Protein AF-A0A6A4GYQ9-F1 (afdb_monomer)

InterPro domains:
  IPR001810 F-box domain [PF12937] (75-107)
  IPR001810 F-box domain [PS50181] (68-117)
  IPR001810 F-box domain [SM00256] (74-114)
  IPR036047 F-box-like domain superfamily [SSF81383] (75-129)

pLDDT: mean 71.64, std 21.37, range [24.86, 95.38]

Foldseek 3Di:
DDDDDDDDDDDDDDDDDDDDDDDDPDPDPPPDDFDADPVRHTDDDDPDDPPDDPPVCPPPPDDPCPVVVCVPPPDCVVVLVVLLLAALLVLLVQLVPDVVSVVVSVDPVSQVSLVSNPVNCDVVCDPVQDDDDPVDRSNLSSCLVPPCQAFPPPRHGPPPPFDWDHDVVVSTTHTPVVVVVVVVPPPD

Organism: NCBI:txid1447944

Radius of gyration: 30.78 Å; Cα contacts (8 Å, |Δi|>4): 125; chains: 1; bounding box: 76×72×81 Å

Structure (mmCIF, N/CA/C/O backbone):
data_AF-A0A6A4GYQ9-F1
#
_entry.id   AF-A0A6A4GYQ9-F1
#
loop_
_atom_site.group_PDB
_atom_site.id
_atom_site.type_symbol
_atom_site.label_atom_id
_atom_site.label_alt_id
_atom_site.label_comp_id
_atom_site.label_asym_id
_atom_site.label_entity_id
_atom_site.label_seq_id
_atom_site.pdbx_PDB_ins_code
_atom_site.Cartn_x
_atom_site.Cartn_y
_atom_site.Cartn_z
_atom_site.occupancy
_atom_site.B_iso_or_equiv
_atom_site.auth_seq_id
_atom_site.auth_comp_id
_atom_site.auth_asym_id
_atom_site.auth_atom_id
_atom_site.pdbx_PDB_model_num
ATOM 1 N N . MET A 1 1 ? -23.336 55.591 3.621 1.00 39.25 1 MET A N 1
ATOM 2 C CA . MET A 1 1 ? -23.835 54.504 2.746 1.00 39.25 1 MET A CA 1
ATOM 3 C C . MET A 1 1 ? -24.791 53.628 3.542 1.00 39.25 1 MET A C 1
ATOM 5 O O . MET A 1 1 ? -24.384 52.694 4.219 1.00 39.25 1 MET A O 1
ATOM 9 N N . THR A 1 2 ? -26.061 54.012 3.528 1.00 31.55 2 THR A N 1
ATOM 10 C CA . THR A 1 2 ? -27.187 53.384 4.226 1.00 31.55 2 THR A CA 1
ATOM 11 C C . THR A 1 2 ? -27.765 52.276 3.343 1.00 31.55 2 THR A C 1
ATOM 13 O O . THR A 1 2 ? -28.135 52.530 2.198 1.00 31.55 2 THR A O 1
ATOM 16 N N . ARG A 1 3 ? -27.824 51.036 3.849 1.00 32.47 3 ARG A N 1
ATOM 17 C CA . ARG A 1 3 ? -28.463 49.908 3.153 1.00 32.47 3 ARG A CA 1
ATOM 18 C C . ARG A 1 3 ? -29.981 50.103 3.150 1.00 32.47 3 ARG A C 1
ATOM 20 O O . ARG A 1 3 ? -30.622 49.971 4.187 1.00 32.47 3 ARG A O 1
ATOM 27 N N . ARG A 1 4 ? -30.537 50.398 1.972 1.00 31.91 4 ARG A N 1
ATOM 28 C CA . ARG A 1 4 ? -31.965 50.245 1.671 1.00 31.91 4 ARG A CA 1
ATOM 29 C C . ARG A 1 4 ? -32.290 48.765 1.472 1.00 31.91 4 ARG A C 1
ATOM 31 O O . ARG A 1 4 ? -31.582 48.052 0.766 1.00 31.91 4 ARG A O 1
ATOM 38 N N . SER A 1 5 ? -33.366 48.340 2.116 1.00 31.05 5 SER A N 1
ATOM 39 C CA . SER A 1 5 ? -34.103 47.108 1.869 1.00 31.05 5 SER A CA 1
ATOM 40 C C . SER A 1 5 ? -34.743 47.122 0.478 1.00 31.05 5 SER A C 1
ATOM 42 O O . SER A 1 5 ? -35.217 48.162 0.026 1.00 31.05 5 SER A O 1
ATOM 44 N N . VAL A 1 6 ? -34.823 45.954 -0.165 1.00 32.25 6 VAL A N 1
ATOM 45 C CA . VAL A 1 6 ? -35.822 45.681 -1.207 1.00 32.25 6 VAL A CA 1
ATOM 46 C C . VAL A 1 6 ? -36.402 44.295 -0.948 1.00 32.25 6 VAL A C 1
ATOM 48 O O . VAL A 1 6 ? -35.692 43.291 -0.936 1.00 32.25 6 VAL A O 1
ATOM 51 N N . ARG A 1 7 ? -37.707 44.288 -0.690 1.00 31.22 7 ARG A N 1
ATOM 52 C CA . ARG A 1 7 ? -38.605 43.137 -0.686 1.00 31.22 7 ARG A CA 1
ATOM 53 C C . ARG A 1 7 ? -39.211 43.069 -2.085 1.00 31.22 7 ARG A C 1
ATOM 55 O O . ARG A 1 7 ? -39.686 44.097 -2.552 1.00 31.22 7 ARG A O 1
ATOM 62 N N . LEU A 1 8 ? -39.212 41.902 -2.722 1.00 29.12 8 LEU A N 1
ATOM 63 C CA . LEU A 1 8 ? -40.077 41.626 -3.868 1.00 29.12 8 LEU A CA 1
ATOM 64 C C . LEU A 1 8 ? -40.685 40.233 -3.729 1.00 29.12 8 LEU A C 1
ATOM 66 O O . LEU A 1 8 ? -40.080 39.315 -3.177 1.00 29.12 8 LEU A O 1
ATOM 70 N N . GLU A 1 9 ? -41.937 40.182 -4.149 1.00 27.25 9 GLU A N 1
ATOM 71 C CA . GLU A 1 9 ? -42.980 39.251 -3.763 1.00 27.25 9 GLU A CA 1
ATOM 72 C C . GLU A 1 9 ? -42.988 37.916 -4.514 1.00 27.25 9 GLU A C 1
ATOM 74 O O . GLU A 1 9 ? -42.487 37.748 -5.623 1.00 27.25 9 GLU A O 1
ATOM 79 N N . SER A 1 10 ? -43.655 36.988 -3.839 1.00 28.50 10 SER A N 1
ATOM 80 C CA . SER A 1 10 ? -44.269 35.736 -4.262 1.00 28.50 10 SER A CA 1
ATOM 81 C C . SER A 1 10 ? -44.968 35.737 -5.629 1.00 28.50 10 SER A C 1
ATOM 83 O O . SER A 1 10 ? -45.801 36.594 -5.915 1.00 28.50 10 SER A O 1
ATOM 85 N N . LYS A 1 11 ? -44.778 34.641 -6.375 1.00 30.00 11 LYS A N 1
ATOM 86 C CA . LYS A 1 11 ? -45.791 34.065 -7.272 1.00 30.00 11 LYS A CA 1
ATOM 87 C C . LYS A 1 11 ? -46.064 32.621 -6.849 1.00 30.00 11 LYS A C 1
ATOM 89 O O . LYS A 1 11 ? -45.132 31.847 -6.654 1.00 30.00 11 LYS A O 1
ATOM 94 N N . GLN A 1 12 ? -47.344 32.313 -6.669 1.00 30.98 12 GLN A N 1
ATOM 95 C CA . GLN A 1 12 ? -47.891 31.003 -6.320 1.00 30.98 12 GLN A CA 1
ATOM 96 C C . GLN A 1 12 ? -48.376 30.278 -7.590 1.00 30.98 12 GLN A C 1
ATOM 98 O O . GLN A 1 12 ? -48.864 30.951 -8.497 1.00 30.98 12 GLN A O 1
ATOM 103 N N . ASN A 1 13 ? -48.279 28.939 -7.626 1.00 25.84 13 ASN A N 1
ATOM 104 C CA . ASN A 1 13 ? -49.406 27.975 -7.702 1.00 25.84 13 ASN A CA 1
ATOM 105 C C . ASN A 1 13 ? -49.125 26.689 -8.505 1.00 25.84 13 ASN A C 1
ATOM 107 O O . ASN A 1 13 ? -48.504 26.733 -9.563 1.00 25.84 13 ASN A O 1
ATOM 111 N N . GLY A 1 14 ? -49.705 25.587 -7.998 1.00 24.86 14 GLY A N 1
ATOM 112 C CA . GLY A 1 14 ? -49.933 24.294 -8.669 1.00 24.86 14 GLY A CA 1
ATOM 113 C C . GLY A 1 14 ? -49.131 23.144 -8.049 1.00 24.86 14 GLY A C 1
ATOM 114 O O . GLY A 1 14 ? -48.023 22.884 -8.495 1.00 24.86 14 GLY A O 1
ATOM 115 N N . THR A 1 15 ? -49.468 22.643 -6.853 1.00 30.62 15 THR A N 1
ATOM 116 C CA . THR A 1 15 ? -50.353 21.480 -6.578 1.00 30.62 15 THR A CA 1
ATOM 117 C C . THR A 1 15 ? -50.149 20.294 -7.5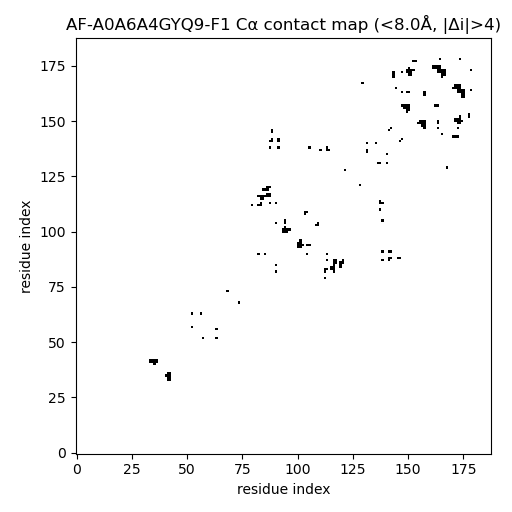17 1.00 30.62 15 THR A C 1
ATOM 119 O O . THR A 1 15 ? -50.519 20.392 -8.676 1.00 30.62 15 THR A O 1
ATOM 122 N N . ASP A 1 16 ? -49.620 19.188 -6.987 1.00 28.33 16 ASP A N 1
ATOM 123 C CA . ASP A 1 16 ? -50.223 17.855 -7.112 1.00 28.33 16 ASP A CA 1
ATOM 124 C C . ASP A 1 16 ? -49.606 16.908 -6.071 1.00 28.33 16 ASP A C 1
ATOM 126 O O . ASP A 1 16 ? -48.431 17.011 -5.715 1.00 28.33 16 ASP A O 1
ATOM 130 N N . GLY A 1 17 ? -50.476 16.098 -5.473 1.00 31.61 17 GLY A N 1
ATOM 131 C CA . GLY A 1 17 ? -50.319 15.520 -4.144 1.00 31.61 17 GLY A CA 1
ATOM 132 C C . GLY A 1 17 ? -49.355 14.347 -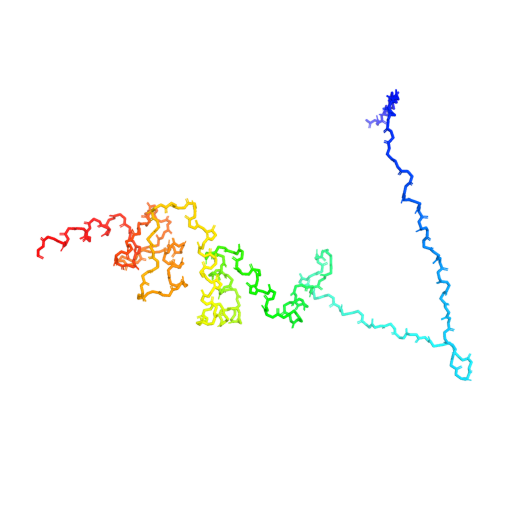4.024 1.00 31.61 17 GLY A C 1
ATOM 133 O O . GLY A 1 17 ? -49.205 13.553 -4.946 1.00 31.61 17 GLY A O 1
ATOM 134 N N . LEU A 1 18 ? -48.808 14.197 -2.815 1.00 33.69 18 LEU A N 1
ATOM 135 C CA . LEU A 1 18 ? -48.318 12.933 -2.272 1.00 33.69 18 LEU A CA 1
ATOM 136 C C . LEU A 1 18 ? -48.615 12.866 -0.764 1.00 33.69 18 LEU A C 1
ATOM 138 O O . LEU A 1 18 ? -48.093 13.640 0.031 1.00 33.69 18 LEU A O 1
ATOM 142 N N . ASP A 1 19 ? -49.554 11.972 -0.467 1.00 30.56 19 ASP A N 1
ATOM 143 C CA . ASP A 1 19 ? -49.714 11.122 0.712 1.00 30.56 19 ASP A CA 1
ATOM 144 C C . ASP A 1 19 ? -49.522 11.680 2.144 1.00 30.56 19 ASP A C 1
ATOM 146 O O . ASP A 1 19 ? -48.437 11.866 2.687 1.00 30.56 19 ASP A O 1
ATOM 150 N N . GLU A 1 20 ? -50.675 11.793 2.802 1.00 34.91 20 GLU A N 1
ATOM 151 C CA . GLU A 1 20 ? -50.909 11.714 4.243 1.00 34.91 20 GLU A CA 1
ATOM 152 C C . GLU A 1 20 ? -50.380 10.386 4.831 1.00 34.91 20 GLU A C 1
ATOM 154 O O . GLU A 1 20 ? -51.132 9.424 4.997 1.00 34.91 20 GLU A O 1
ATOM 159 N N . SER A 1 21 ? -49.086 10.290 5.153 1.00 35.34 21 SER A N 1
ATOM 160 C CA . SER A 1 21 ? -48.574 9.132 5.917 1.00 35.34 21 SER A CA 1
ATOM 161 C C . SER A 1 21 ? -47.449 9.421 6.915 1.00 35.34 21 SER A C 1
ATOM 163 O O . SER A 1 21 ? -46.875 8.504 7.502 1.00 35.34 21 SER A O 1
ATOM 165 N N . TYR A 1 22 ? -47.167 10.688 7.210 1.00 31.52 22 TYR A N 1
ATOM 166 C CA . TYR A 1 22 ? -46.139 11.070 8.186 1.00 31.52 22 TYR A CA 1
ATOM 167 C C . TYR A 1 22 ? -46.669 12.149 9.128 1.00 31.52 22 TYR A C 1
ATOM 169 O O . TYR A 1 22 ? -46.141 13.255 9.245 1.00 31.52 22 TYR A O 1
ATOM 177 N N . PHE A 1 23 ? -47.735 11.778 9.843 1.00 38.41 23 PHE A N 1
ATOM 178 C CA . PHE A 1 23 ? -48.135 12.433 11.081 1.00 38.41 23 PHE A CA 1
ATOM 179 C C . PHE A 1 23 ? -46.920 12.585 12.001 1.00 38.41 23 PHE A C 1
ATOM 181 O O . PHE A 1 23 ? -46.244 11.623 12.370 1.00 38.41 23 PHE A O 1
ATOM 188 N N . VAL A 1 24 ? -46.666 13.835 12.370 1.00 37.16 24 VAL A N 1
ATOM 189 C CA . VAL A 1 24 ? -45.650 14.266 13.322 1.00 37.16 24 VAL A CA 1
ATOM 190 C C . VAL A 1 24 ? -45.913 13.588 14.667 1.00 37.16 24 VAL A C 1
ATOM 192 O O . VAL A 1 24 ? -46.739 14.037 15.460 1.00 37.16 24 VAL A O 1
ATOM 195 N N . ALA A 1 25 ? -45.175 12.518 14.959 1.00 43.66 25 ALA A N 1
ATOM 196 C CA . ALA A 1 25 ? -45.007 12.049 16.325 1.00 43.66 25 ALA A CA 1
ATOM 197 C C . ALA A 1 25 ? -44.145 13.077 17.075 1.00 43.66 25 ALA A C 1
ATOM 199 O O . ALA A 1 25 ? -42.916 12.989 17.114 1.00 43.66 25 ALA A O 1
ATOM 200 N N . LEU A 1 26 ? -44.798 14.089 17.653 1.00 44.22 26 LEU A N 1
ATOM 201 C CA . LEU A 1 26 ? -44.210 14.915 18.704 1.00 44.22 26 LEU A CA 1
ATOM 202 C C . LEU A 1 26 ? -43.692 13.971 19.804 1.00 44.22 26 LEU A C 1
ATOM 204 O O . LEU A 1 26 ? -44.454 13.122 20.276 1.00 44.22 26 LEU A O 1
ATOM 208 N N . PRO A 1 27 ? -42.424 14.076 20.241 1.00 40.75 27 PRO A N 1
ATOM 209 C CA . PRO A 1 27 ? -41.958 13.277 21.355 1.00 40.75 27 PRO A CA 1
ATOM 210 C C . PRO A 1 27 ? -42.768 13.675 22.587 1.00 40.75 27 PRO A C 1
ATOM 212 O O . PRO A 1 27 ? -42.654 14.799 23.078 1.00 40.75 27 PRO A O 1
ATOM 215 N N . HIS A 1 28 ? -43.576 12.744 23.099 1.00 41.91 28 HIS A N 1
ATOM 216 C CA . HIS A 1 28 ? -44.100 12.817 24.455 1.00 41.91 28 HIS A CA 1
ATOM 217 C C . HIS A 1 28 ? -42.933 13.173 25.380 1.00 41.91 28 HIS A C 1
ATOM 219 O O . HIS A 1 28 ? -41.987 12.391 25.529 1.00 41.91 28 HIS A O 1
ATOM 225 N N . PHE A 1 29 ? -42.986 14.362 25.986 1.00 35.31 29 PHE A N 1
ATOM 226 C CA . PHE A 1 29 ? -42.066 14.756 27.043 1.00 35.31 29 PHE A CA 1
ATOM 227 C C . PHE A 1 29 ? -42.251 13.769 28.194 1.00 35.31 29 PHE A C 1
ATOM 229 O O . PHE A 1 29 ? -43.154 13.886 29.021 1.00 35.31 29 PHE A O 1
ATOM 236 N N . ARG A 1 30 ? -41.415 12.730 28.214 1.00 40.44 30 ARG A N 1
ATOM 237 C CA . ARG A 1 30 ? -41.391 11.748 29.289 1.00 40.44 30 ARG A CA 1
ATOM 238 C C . ARG A 1 30 ? -40.814 12.462 30.504 1.00 40.44 30 ARG A C 1
ATOM 240 O O . ARG A 1 30 ? -39.599 12.632 30.607 1.00 40.44 30 ARG A O 1
ATOM 247 N N . ALA A 1 31 ? -41.698 12.933 31.383 1.00 44.81 31 ALA A N 1
ATOM 248 C CA . ALA A 1 31 ? -41.318 13.525 32.656 1.00 44.81 31 ALA A CA 1
ATOM 249 C C . ALA A 1 31 ? -40.347 12.577 33.373 1.00 44.81 31 ALA A C 1
ATOM 251 O O . ALA A 1 31 ? -40.585 11.371 33.502 1.00 44.81 31 ALA A O 1
ATOM 252 N N . ARG A 1 32 ? -39.195 13.120 33.764 1.00 47.44 32 ARG A N 1
ATOM 253 C CA . ARG A 1 32 ? -38.124 12.373 34.413 1.00 47.44 32 ARG A CA 1
ATOM 254 C C . ARG A 1 32 ? -38.617 11.926 35.789 1.00 47.44 32 ARG A C 1
ATOM 256 O O . ARG A 1 32 ? -38.721 12.745 36.689 1.00 47.44 32 ARG A O 1
ATOM 263 N N . LYS A 1 33 ? -38.909 10.635 35.948 1.00 51.81 33 LYS A N 1
ATOM 264 C CA . LYS A 1 33 ? -39.253 10.049 37.250 1.00 51.81 33 LYS A CA 1
ATOM 265 C C . LYS A 1 33 ? -37.997 10.063 38.129 1.00 51.81 33 LYS A C 1
ATOM 267 O O . LYS A 1 33 ? -37.034 9.351 37.831 1.00 51.81 33 LYS A O 1
ATOM 272 N N . GLU A 1 34 ? -37.968 10.923 39.141 1.00 57.09 34 GLU A N 1
ATOM 273 C CA . GLU A 1 34 ? -36.905 10.946 40.148 1.00 57.09 34 GLU A CA 1
ATOM 274 C C . GLU A 1 34 ? -36.978 9.645 40.958 1.00 57.09 34 GLU A C 1
ATOM 276 O O . GLU A 1 34 ? -38.038 9.271 41.455 1.00 57.09 34 GLU A O 1
ATOM 281 N N . LYS A 1 35 ? -35.871 8.893 41.007 1.00 55.25 35 LYS A N 1
ATOM 282 C CA . LYS A 1 35 ? -35.764 7.707 41.864 1.00 55.25 35 LYS A CA 1
ATOM 283 C C . LYS A 1 35 ? -35.395 8.186 43.266 1.00 55.25 35 LYS A C 1
ATOM 285 O O . LYS A 1 35 ? -34.322 8.764 43.436 1.00 55.25 35 LYS A O 1
ATOM 290 N N . LEU A 1 36 ? -36.305 7.960 44.206 1.00 53.00 36 LEU A N 1
ATOM 291 C CA . LEU A 1 36 ? -36.087 8.144 45.635 1.00 53.00 36 LEU A CA 1
ATOM 292 C C . LEU A 1 36 ? -35.437 6.875 46.208 1.00 53.00 36 LEU A C 1
ATOM 294 O O . LEU A 1 36 ? -35.754 5.769 45.766 1.00 53.00 36 LEU A O 1
ATOM 298 N N . ASP A 1 37 ? -34.513 7.054 47.142 1.00 63.56 37 ASP A N 1
ATOM 299 C CA . ASP A 1 37 ? -33.921 6.013 47.985 1.00 63.56 37 ASP A CA 1
ATOM 300 C C . ASP A 1 37 ? -34.932 5.502 49.028 1.00 63.56 37 ASP A C 1
ATOM 302 O O . ASP A 1 37 ? -35.956 6.150 49.248 1.00 63.56 37 ASP A O 1
ATOM 306 N N . GLU A 1 38 ? -34.661 4.367 49.692 1.00 56.84 38 GLU A N 1
ATOM 307 C CA . GLU A 1 38 ? -35.551 3.824 50.745 1.00 56.84 38 GLU A CA 1
ATOM 308 C C . GLU A 1 38 ? -35.739 4.793 51.928 1.00 56.84 38 GLU A C 1
ATOM 310 O O . GLU A 1 38 ? -36.790 4.793 52.561 1.00 56.84 38 GLU A O 1
ATOM 315 N N . ASP A 1 39 ? -34.786 5.708 52.131 1.00 67.62 39 ASP A N 1
ATOM 316 C CA . ASP A 1 39 ? -34.851 6.796 53.115 1.00 67.62 39 ASP A CA 1
ATOM 317 C C . ASP A 1 39 ? -35.489 8.093 52.561 1.00 67.62 39 ASP A C 1
ATOM 319 O O . ASP A 1 39 ? -35.377 9.166 53.158 1.00 67.62 39 ASP A O 1
ATOM 323 N N . GLY A 1 40 ? -36.126 8.043 51.385 1.00 56.09 40 GLY A N 1
ATOM 324 C CA . GLY A 1 40 ? -36.842 9.176 50.786 1.00 56.09 40 GLY A CA 1
ATOM 325 C C . GLY A 1 40 ? -35.952 10.281 50.202 1.00 56.09 40 GLY A C 1
ATOM 326 O O . GLY A 1 40 ? -36.447 11.369 49.908 1.00 56.09 40 GLY A O 1
ATOM 327 N N . GLN A 1 41 ? -34.652 10.034 50.008 1.00 57.50 41 GLN A N 1
ATOM 328 C CA . GLN A 1 41 ? -33.734 11.002 49.394 1.00 57.50 41 GLN A CA 1
ATOM 329 C C . GLN A 1 41 ? -33.643 10.833 47.872 1.00 57.50 41 GLN A C 1
ATOM 331 O O . GLN A 1 41 ? -33.744 9.734 47.338 1.00 57.50 41 GLN A O 1
ATOM 336 N N . VAL A 1 42 ? -33.472 11.938 47.140 1.00 53.88 42 VAL A N 1
ATOM 337 C CA . VAL A 1 42 ? -33.349 11.921 45.673 1.00 53.88 42 VAL A CA 1
ATOM 338 C C . VAL A 1 42 ? -31.954 11.432 45.268 1.00 53.88 42 VAL A C 1
ATOM 340 O O . VAL A 1 42 ? -30.956 12.094 45.563 1.00 53.88 42 VAL A O 1
ATOM 343 N N . GLN A 1 43 ? -31.869 10.342 44.492 1.00 56.44 43 GLN A N 1
ATOM 344 C CA . GLN A 1 43 ? -30.591 9.879 43.939 1.00 56.44 43 GLN A CA 1
ATOM 345 C C . GLN A 1 43 ? -30.025 10.868 42.912 1.00 56.44 43 GLN A C 1
ATOM 347 O O . GLN A 1 43 ? -30.356 10.846 41.717 1.00 56.44 43 GLN A O 1
ATOM 352 N N . VAL A 1 44 ? -29.081 11.704 43.342 1.00 56.66 44 VAL A N 1
ATOM 353 C CA . VAL A 1 44 ? -28.301 12.559 42.442 1.00 56.66 44 VAL A CA 1
ATOM 354 C C . VAL A 1 44 ? -27.313 11.689 41.661 1.00 56.66 44 VAL A C 1
ATOM 356 O O . VAL A 1 44 ? -26.254 11.300 42.156 1.00 56.66 44 VAL A O 1
ATOM 359 N N . ARG A 1 45 ? -27.623 11.392 40.391 1.00 56.16 45 ARG A N 1
ATOM 360 C CA . ARG A 1 45 ? -26.666 10.740 39.479 1.00 56.16 45 ARG A CA 1
ATOM 361 C C . ARG A 1 45 ? -25.409 11.610 39.351 1.00 56.16 45 ARG A C 1
ATOM 363 O O . ARG A 1 45 ? -25.441 12.648 38.687 1.00 56.16 45 ARG A O 1
ATOM 370 N N . LYS A 1 46 ? -24.294 11.178 39.953 1.00 52.16 46 LYS A N 1
ATOM 371 C CA . LYS A 1 46 ? -22.988 11.847 39.836 1.00 52.16 46 LYS A CA 1
ATOM 372 C C . LYS A 1 46 ? -22.611 11.963 38.355 1.00 52.16 46 LYS A C 1
ATOM 374 O O . LYS A 1 46 ? -22.522 10.969 37.635 1.00 52.16 46 LYS A O 1
ATOM 379 N N . ARG A 1 47 ? -22.425 13.196 37.882 1.00 55.88 47 ARG A N 1
ATOM 380 C CA . ARG A 1 47 ? -22.087 13.496 36.486 1.00 55.88 47 ARG A CA 1
ATOM 381 C C . ARG A 1 47 ? -20.692 12.940 36.190 1.00 55.88 47 ARG A C 1
ATOM 383 O O . ARG A 1 47 ? -19.719 13.388 36.793 1.00 55.88 47 ARG A O 1
ATOM 390 N N . ALA A 1 48 ? -20.591 11.977 35.273 1.00 64.38 48 ALA A N 1
ATOM 391 C CA . ALA A 1 48 ? -19.302 11.449 34.833 1.00 64.38 48 ALA A CA 1
ATOM 392 C C . ALA A 1 48 ? -18.400 12.607 34.369 1.00 64.38 48 ALA A C 1
ATOM 394 O O . ALA A 1 48 ? -18.808 13.439 33.551 1.00 64.38 48 ALA A O 1
ATOM 395 N N . LYS A 1 49 ? -17.188 12.688 34.931 1.00 60.69 49 LYS A N 1
ATOM 396 C CA . LYS A 1 49 ? -16.205 13.735 34.630 1.00 60.69 49 LYS A CA 1
ATOM 397 C C . LYS A 1 49 ? -15.871 13.642 33.136 1.00 60.69 49 LYS A C 1
ATOM 399 O O . LYS A 1 49 ? -15.280 12.655 32.698 1.00 60.69 49 LYS A O 1
ATOM 404 N N . LYS A 1 50 ? -16.288 14.630 32.333 1.00 60.84 50 LYS A N 1
ATOM 405 C CA . LYS A 1 50 ? -15.933 14.679 30.906 1.00 60.84 50 LYS A CA 1
ATOM 406 C C . LYS A 1 50 ? -14.408 14.721 30.811 1.00 60.84 50 LYS A C 1
ATOM 408 O O . LYS A 1 50 ? -13.788 15.600 31.407 1.00 60.84 50 LYS A O 1
ATOM 413 N N . ARG A 1 51 ? -13.809 13.757 30.104 1.00 68.06 51 ARG A N 1
ATOM 414 C CA . ARG A 1 51 ? -12.365 13.751 29.832 1.00 68.06 51 ARG A CA 1
ATOM 415 C C . ARG A 1 51 ? -12.004 15.071 29.149 1.00 68.06 51 ARG A C 1
ATOM 417 O O . ARG A 1 51 ? -12.645 15.440 28.167 1.00 68.06 51 ARG A O 1
ATOM 424 N N . ALA A 1 52 ? -11.032 15.791 29.704 1.00 70.75 52 ALA A N 1
ATOM 425 C CA . ALA A 1 52 ? -10.546 17.029 29.111 1.00 70.75 52 ALA A CA 1
ATOM 426 C C . ALA A 1 52 ? -9.977 16.730 27.718 1.00 70.75 52 ALA A C 1
ATOM 428 O O . ALA A 1 52 ? -9.247 15.754 27.542 1.00 70.75 52 ALA A O 1
ATOM 429 N N . ILE A 1 53 ? -10.342 17.548 26.732 1.00 64.62 53 ILE A N 1
ATOM 430 C CA . ILE A 1 53 ? -9.836 17.414 25.365 1.00 64.62 53 ILE A CA 1
ATOM 431 C C . ILE A 1 53 ? -8.340 17.771 25.397 1.00 64.62 53 ILE A C 1
ATOM 433 O O . ILE A 1 53 ? -8.009 18.852 25.900 1.00 64.62 53 ILE A O 1
ATOM 437 N N . PRO A 1 54 ? -7.432 16.904 24.904 1.00 71.56 54 PRO A N 1
ATOM 438 C CA . PRO A 1 54 ? -6.013 17.236 24.819 1.00 71.56 54 PRO A CA 1
ATOM 439 C C . PRO A 1 54 ? -5.805 18.537 24.029 1.00 71.56 54 PRO A C 1
ATOM 441 O O . PRO A 1 54 ? -6.582 18.820 23.112 1.00 71.56 54 PRO A O 1
ATOM 444 N N . PRO A 1 55 ? -4.776 19.341 24.351 1.00 71.44 55 PRO A N 1
ATOM 445 C CA . PRO A 1 55 ? -4.553 20.639 23.714 1.00 71.44 55 PRO A CA 1
ATOM 446 C C . PRO A 1 55 ? -4.481 20.555 22.181 1.00 71.44 55 PRO A C 1
ATOM 448 O O . PRO A 1 55 ? -4.978 21.460 21.517 1.00 71.44 55 PRO A O 1
ATOM 451 N N . GLU A 1 56 ? -3.975 19.443 21.637 1.00 68.94 56 GLU A N 1
ATOM 452 C CA . GLU A 1 56 ? -3.908 19.156 20.194 1.00 68.94 56 GLU A CA 1
ATOM 453 C C . GLU A 1 56 ? -5.271 19.135 19.487 1.00 68.94 56 GLU A C 1
ATOM 455 O O . GLU A 1 56 ? -5.353 19.411 18.293 1.00 68.94 56 GLU A O 1
ATOM 460 N N . PHE A 1 57 ? -6.360 18.858 20.210 1.00 67.19 57 PHE A N 1
ATOM 461 C CA . PHE A 1 57 ? -7.689 18.668 19.625 1.00 67.19 57 PHE A CA 1
ATOM 462 C C . PHE A 1 57 ? -8.698 19.747 20.024 1.00 67.19 57 PHE A C 1
ATOM 464 O O . PHE A 1 57 ? -9.880 19.626 19.708 1.00 67.19 57 PHE A O 1
ATOM 471 N N . LYS A 1 58 ? -8.252 20.836 20.669 1.00 69.88 58 LYS A N 1
ATOM 472 C CA . LYS A 1 58 ? -9.121 21.956 21.088 1.00 69.88 58 LYS A CA 1
ATOM 473 C C . LYS A 1 58 ? -9.891 22.605 19.931 1.00 69.88 58 LYS A C 1
ATOM 475 O O . LYS A 1 58 ? -10.980 23.122 20.153 1.00 69.88 58 LYS A O 1
ATOM 480 N N . ASN A 1 59 ? -9.348 22.541 18.714 1.00 74.94 59 ASN A N 1
ATOM 481 C CA . ASN A 1 59 ? -9.949 23.132 17.514 1.00 74.94 59 ASN A CA 1
ATOM 482 C C . ASN A 1 59 ? -10.757 22.128 16.671 1.00 74.94 59 ASN A C 1
ATOM 484 O O . ASN A 1 59 ? -11.334 22.512 15.652 1.00 74.94 59 ASN A O 1
ATOM 488 N N . VAL A 1 60 ? -10.812 20.849 17.063 1.00 72.00 60 VAL A N 1
ATOM 489 C CA . VAL A 1 60 ? -11.575 19.837 16.326 1.00 72.00 60 VAL A CA 1
ATOM 490 C C . VAL A 1 60 ? -13.049 19.951 16.703 1.00 72.00 60 VAL A C 1
ATOM 492 O O . VAL A 1 60 ?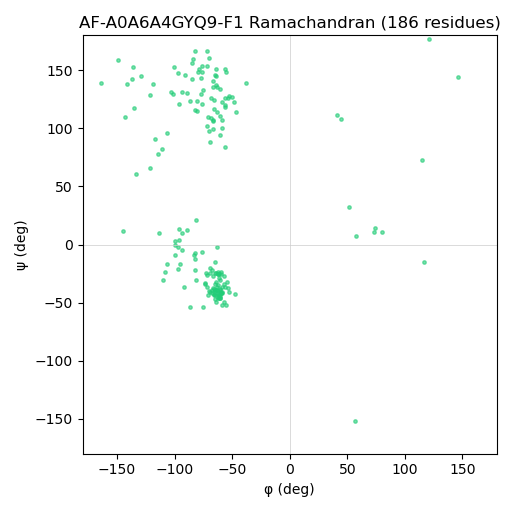 -13.441 19.707 17.843 1.00 72.00 60 VAL A O 1
ATOM 495 N N . LYS A 1 61 ? -13.883 20.322 15.730 1.00 64.38 61 LYS A N 1
ATOM 496 C CA . LYS A 1 61 ? -15.342 20.312 15.876 1.00 64.38 61 LYS A CA 1
ATOM 497 C C . LYS A 1 61 ? -15.851 18.880 15.678 1.00 64.38 61 LYS A C 1
ATOM 499 O O . LYS A 1 61 ? -15.600 18.286 14.636 1.00 64.38 61 LYS A O 1
ATOM 504 N N . GLY A 1 62 ? -16.576 18.343 16.659 1.00 69.50 62 GLY A N 1
ATOM 505 C CA . GLY A 1 62 ? -17.180 17.006 16.600 1.00 69.50 62 GLY A CA 1
ATOM 506 C C . GLY A 1 62 ? -16.706 16.065 17.714 1.00 69.50 62 GLY A C 1
ATOM 507 O O . GLY A 1 62 ? -15.885 16.450 18.549 1.00 69.50 62 GLY A O 1
ATOM 508 N N . PRO A 1 63 ? -17.246 14.836 17.776 1.00 69.50 63 PRO A N 1
ATOM 509 C CA . PRO A 1 63 ? -16.845 13.858 18.777 1.00 69.50 63 PRO A CA 1
ATOM 510 C C . PRO A 1 63 ? -15.393 13.422 18.531 1.00 69.50 63 PRO A C 1
ATOM 512 O O . PRO A 1 63 ? -15.076 12.689 17.595 1.00 69.50 63 PRO A O 1
ATOM 515 N N . PHE A 1 64 ? -14.490 13.904 19.382 1.00 67.12 64 PHE A N 1
ATOM 516 C CA . PHE A 1 64 ? -13.087 13.510 19.371 1.00 67.12 64 PHE A CA 1
ATOM 517 C C . PHE A 1 64 ? -12.930 12.031 19.775 1.00 67.12 64 PHE A C 1
ATOM 519 O O . PHE A 1 64 ? -13.620 11.551 20.674 1.00 67.12 64 PHE A O 1
ATOM 526 N N . GLY A 1 65 ? -12.020 11.302 19.118 1.00 74.88 65 GLY A N 1
ATOM 527 C CA . GLY A 1 65 ? -11.686 9.917 19.477 1.00 74.88 65 GLY A CA 1
ATOM 528 C C . GLY A 1 65 ? -12.663 8.844 18.979 1.00 74.88 65 GLY A C 1
ATOM 529 O O . GLY A 1 65 ? -12.532 7.685 19.367 1.00 74.88 65 GLY A O 1
ATOM 530 N N . VAL A 1 66 ? -1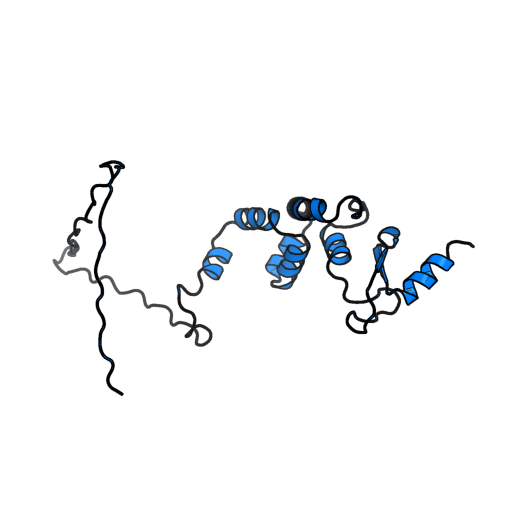3.616 9.173 18.097 1.00 83.75 66 VAL A N 1
ATOM 531 C CA . VAL A 1 66 ? -14.519 8.165 17.499 1.00 83.75 66 VAL A CA 1
ATOM 532 C C . VAL A 1 66 ? -13.738 7.123 16.704 1.00 83.75 66 VAL A C 1
ATOM 534 O O . VAL A 1 66 ? -13.961 5.934 16.888 1.00 83.75 66 VAL A O 1
ATOM 537 N N . LEU A 1 67 ? -12.771 7.548 15.889 1.00 79.69 67 LEU A N 1
ATOM 538 C CA . LEU A 1 67 ? -11.896 6.641 15.135 1.00 79.69 67 LEU A CA 1
ATOM 539 C C . LEU A 1 67 ? -11.025 5.771 16.046 1.00 79.69 67 LEU A C 1
ATOM 541 O O . LEU A 1 67 ? -10.807 4.602 15.751 1.00 79.69 67 LEU A O 1
ATOM 545 N N . GLU A 1 68 ? -10.562 6.315 17.172 1.00 83.62 68 GLU A N 1
ATOM 546 C CA . GLU A 1 68 ? -9.825 5.540 18.173 1.00 83.62 68 GLU A CA 1
ATOM 547 C C . GLU A 1 68 ? -10.735 4.502 18.840 1.00 83.62 68 GLU A C 1
ATOM 549 O O . GLU A 1 68 ? -10.348 3.350 19.025 1.00 83.62 68 GLU A O 1
ATOM 554 N N . THR A 1 69 ? -11.967 4.899 19.158 1.00 85.44 69 THR A N 1
ATOM 555 C CA . THR A 1 69 ? -12.989 4.028 19.744 1.00 85.44 69 THR A CA 1
ATOM 556 C C . THR A 1 69 ? -13.376 2.921 18.767 1.00 85.44 69 THR A C 1
ATOM 558 O O . THR A 1 69 ? -13.444 1.762 19.165 1.00 85.44 69 THR A O 1
ATOM 561 N N . LEU A 1 70 ? -13.555 3.244 17.486 1.00 85.69 70 LEU A N 1
ATOM 562 C CA . LEU A 1 70 ? -13.819 2.275 16.428 1.00 85.69 70 LEU A CA 1
ATOM 563 C C . LEU A 1 70 ? -12.624 1.332 16.245 1.00 85.69 70 LEU A C 1
ATOM 565 O O . LEU A 1 70 ? -12.787 0.123 16.296 1.00 85.69 70 LEU A O 1
ATOM 569 N N . GLY A 1 71 ? -11.407 1.866 16.123 1.00 84.31 71 GLY A N 1
ATOM 570 C CA . GLY A 1 71 ? -10.183 1.078 15.949 1.00 84.31 71 GLY A CA 1
ATOM 571 C C . GLY A 1 71 ? -9.866 0.124 17.106 1.00 84.31 71 GLY A C 1
ATOM 572 O O . GLY A 1 71 ? -9.171 -0.872 16.901 1.00 84.31 71 GLY A O 1
ATOM 573 N N . LYS A 1 72 ? -10.347 0.422 18.320 1.00 84.00 72 LYS A N 1
ATOM 574 C CA . LYS A 1 72 ? -10.158 -0.428 19.506 1.00 84.00 72 LYS A CA 1
ATOM 575 C C . LYS A 1 72 ? -11.288 -1.427 19.731 1.00 84.00 72 LYS A C 1
ATOM 577 O O . LYS A 1 72 ? -10.999 -2.525 20.191 1.00 84.00 72 LYS A O 1
ATOM 582 N N . ASN A 1 73 ? -12.535 -1.047 19.449 1.00 87.06 73 ASN A N 1
ATOM 583 C CA . ASN A 1 73 ? -13.708 -1.842 19.823 1.00 87.06 73 ASN A CA 1
ATOM 584 C C . ASN A 1 73 ? -14.377 -2.561 18.642 1.00 87.06 73 ASN A C 1
ATOM 586 O O . ASN A 1 73 ? -15.168 -3.469 18.876 1.00 87.06 73 ASN A O 1
ATOM 590 N N . ALA A 1 74 ? -14.100 -2.174 17.393 1.00 88.12 74 ALA A N 1
ATOM 591 C CA . ALA A 1 74 ? -14.654 -2.867 16.234 1.00 88.12 74 ALA A CA 1
ATOM 592 C C . ALA A 1 74 ? -13.910 -4.188 15.965 1.00 88.12 74 ALA A C 1
ATOM 594 O O . ALA A 1 74 ? -12.683 -4.243 16.115 1.00 88.12 74 ALA A O 1
ATOM 595 N N . PRO A 1 75 ? -14.625 -5.244 15.535 1.00 91.19 75 PRO A N 1
ATOM 596 C CA . PRO A 1 75 ? -14.002 -6.492 15.112 1.00 91.19 75 PRO A CA 1
ATOM 597 C C . PRO A 1 75 ? -13.124 -6.282 13.872 1.00 91.19 75 PRO A C 1
ATOM 599 O O . PRO A 1 75 ? -13.389 -5.419 13.032 1.00 91.19 75 PRO A O 1
ATOM 602 N N . LEU A 1 76 ? -12.079 -7.105 13.746 1.00 89.75 76 LEU A N 1
ATOM 603 C CA . LEU A 1 76 ? -11.137 -7.041 12.624 1.00 89.75 76 LEU A CA 1
ATOM 604 C C . LEU A 1 76 ? -11.803 -7.287 11.265 1.00 89.75 76 LEU A C 1
ATOM 606 O O . LEU A 1 76 ? -11.366 -6.709 10.273 1.00 89.75 76 LEU A O 1
ATOM 610 N N . ASP A 1 77 ? -12.880 -8.068 11.231 1.00 91.50 77 ASP A N 1
ATOM 611 C CA . ASP A 1 77 ? -13.573 -8.444 9.996 1.00 91.50 77 ASP A CA 1
ATOM 612 C C . ASP A 1 77 ? -14.160 -7.240 9.254 1.00 91.50 77 ASP A C 1
ATOM 614 O O . ASP A 1 77 ? -14.086 -7.178 8.031 1.00 91.50 77 ASP A O 1
ATOM 618 N N . ILE A 1 78 ? -14.643 -6.222 9.977 1.00 93.06 78 ILE A N 1
ATOM 619 C CA . ILE A 1 78 ? -15.136 -4.984 9.353 1.00 93.06 78 ILE A CA 1
ATOM 620 C C . ILE A 1 78 ? -13.984 -4.243 8.666 1.00 93.06 78 ILE A C 1
ATOM 622 O O . ILE A 1 78 ? -14.153 -3.699 7.579 1.00 93.06 78 ILE A O 1
ATOM 626 N N . PHE A 1 79 ? -12.790 -4.235 9.267 1.00 92.44 79 PHE A N 1
ATOM 627 C CA . PHE A 1 79 ? -11.621 -3.637 8.624 1.00 92.44 79 PHE A CA 1
ATOM 628 C C . PHE A 1 79 ? -11.186 -4.438 7.402 1.00 92.44 79 PHE A C 1
ATOM 630 O O . PHE A 1 79 ? -10.829 -3.835 6.396 1.00 92.44 79 PHE A O 1
ATOM 637 N N . PHE A 1 80 ? -11.243 -5.770 7.459 1.00 94.62 80 PHE A N 1
ATOM 638 C CA . PHE A 1 80 ? -10.953 -6.615 6.303 1.00 94.62 80 PHE A CA 1
ATOM 639 C C . PHE A 1 80 ? -11.914 -6.361 5.153 1.00 94.62 80 PHE A C 1
ATOM 641 O O . PH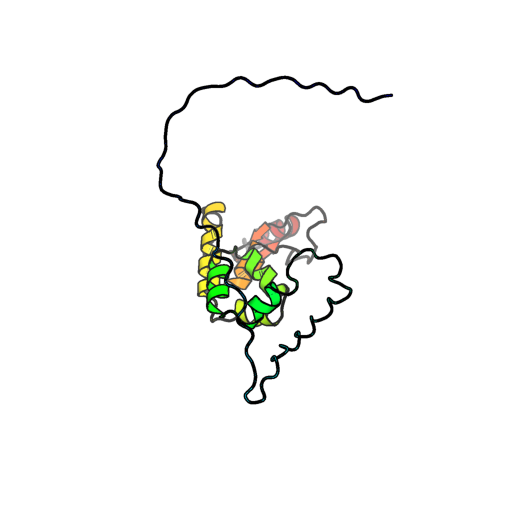E A 1 80 ? -11.448 -6.190 4.031 1.00 94.62 80 PHE A O 1
ATOM 648 N N . GLU A 1 81 ? -13.205 -6.232 5.443 1.00 95.12 81 GLU A N 1
ATOM 649 C CA . GLU A 1 81 ? -14.213 -5.852 4.460 1.00 95.12 81 GLU A CA 1
ATOM 650 C C . GLU A 1 81 ? -13.915 -4.468 3.871 1.00 95.12 81 GLU A C 1
ATOM 652 O O . GLU A 1 81 ? -13.859 -4.313 2.664 1.00 95.12 81 GLU A O 1
ATOM 657 N N . ILE A 1 82 ? -13.585 -3.462 4.685 1.00 94.62 82 ILE A N 1
ATOM 658 C CA . ILE A 1 82 ? -13.179 -2.144 4.161 1.00 94.62 82 ILE A CA 1
ATOM 659 C C . ILE A 1 82 ? -11.945 -2.264 3.253 1.00 94.62 82 ILE A C 1
ATOM 661 O O . ILE A 1 82 ? -11.873 -1.619 2.206 1.00 94.62 82 ILE A O 1
ATOM 665 N N . PHE A 1 83 ? -10.964 -3.079 3.640 1.00 94.94 83 PHE A N 1
ATOM 666 C CA . PHE A 1 83 ? -9.719 -3.242 2.897 1.00 94.94 83 PHE A CA 1
ATOM 667 C C . PHE A 1 83 ? -9.911 -3.908 1.529 1.00 94.94 83 PHE A C 1
ATOM 669 O O . PHE A 1 83 ? -9.117 -3.628 0.630 1.00 94.94 83 PHE A O 1
ATOM 676 N N . THR A 1 84 ? -10.943 -4.737 1.333 1.00 95.38 84 THR A N 1
ATOM 677 C CA . THR A 1 84 ? -11.216 -5.364 0.026 1.00 95.38 84 THR A CA 1
ATOM 678 C C . THR A 1 84 ? -11.685 -4.348 -1.015 1.00 95.38 84 THR A C 1
ATOM 680 O O . THR A 1 84 ? -11.444 -4.571 -2.198 1.00 95.38 84 THR A O 1
ATOM 683 N N . TYR A 1 85 ? -12.261 -3.211 -0.607 1.00 94.69 85 TYR A N 1
ATOM 684 C CA . TYR A 1 85 ? -12.665 -2.116 -1.506 1.00 94.69 85 TYR A CA 1
ATOM 685 C C . TYR A 1 85 ? -11.522 -1.158 -1.873 1.00 94.69 85 TYR A C 1
ATOM 687 O O . TYR A 1 85 ? -11.684 -0.284 -2.728 1.00 94.69 85 TYR A O 1
ATOM 695 N N . LEU A 1 86 ? -10.357 -1.281 -1.232 1.00 94.12 86 LEU A N 1
ATOM 696 C CA . LEU A 1 86 ? -9.226 -0.384 -1.465 1.00 94.12 86 LEU A CA 1
ATOM 697 C C . LEU A 1 86 ? -8.413 -0.781 -2.701 1.00 94.12 86 LEU A C 1
ATOM 699 O O . LEU A 1 86 ? -8.534 -1.881 -3.241 1.00 94.12 86 LEU A O 1
ATOM 703 N N . LYS A 1 87 ? -7.545 0.130 -3.154 1.00 92.44 87 LYS A N 1
ATOM 704 C CA . LYS A 1 87 ? -6.526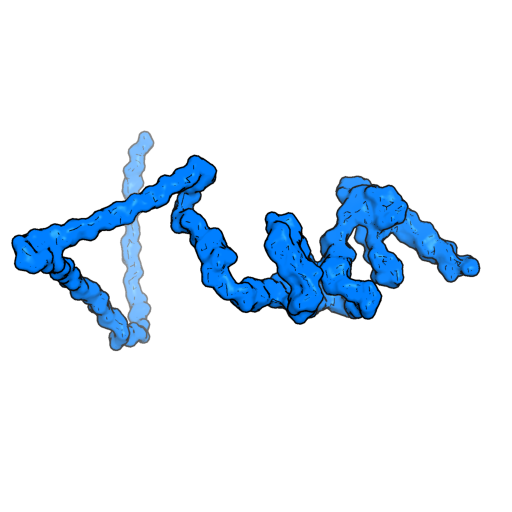 -0.181 -4.164 1.00 92.44 87 LYS A CA 1
ATOM 705 C C . LYS A 1 87 ? -5.286 -0.768 -3.485 1.00 92.44 87 LYS A C 1
ATOM 707 O O . LYS A 1 87 ? -4.997 -0.424 -2.336 1.00 92.44 87 LYS A O 1
ATOM 712 N N . PRO A 1 88 ? -4.454 -1.550 -4.198 1.00 91.94 88 PRO A N 1
ATOM 713 C CA . PRO A 1 88 ? -3.224 -2.092 -3.621 1.00 91.94 88 PRO A CA 1
ATOM 714 C C . PRO A 1 88 ? -2.256 -0.992 -3.162 1.00 91.94 88 PRO A C 1
ATOM 716 O O . PRO A 1 88 ? -1.526 -1.165 -2.186 1.00 91.94 88 PRO A O 1
ATOM 719 N N . ALA A 1 89 ? -2.276 0.165 -3.835 1.00 91.12 89 ALA A N 1
ATOM 720 C CA . ALA A 1 89 ? -1.500 1.331 -3.432 1.00 91.12 89 ALA A CA 1
ATOM 721 C C . ALA A 1 89 ? -1.915 1.862 -2.046 1.00 91.12 89 ALA A C 1
ATOM 723 O O . ALA A 1 89 ? -1.059 2.160 -1.212 1.00 91.12 89 ALA A O 1
ATOM 724 N N . ASP A 1 90 ? -3.222 1.925 -1.789 1.00 93.69 90 ASP A N 1
ATOM 725 C CA . ASP A 1 90 ? -3.786 2.433 -0.538 1.00 93.69 90 ASP A CA 1
ATOM 726 C C . ASP A 1 90 ? -3.508 1.464 0.618 1.00 93.69 90 ASP A C 1
ATOM 728 O O . ASP A 1 90 ? -3.102 1.891 1.699 1.00 93.69 90 ASP A O 1
ATOM 732 N N . LEU A 1 91 ? -3.614 0.151 0.375 1.00 94.75 91 LEU A N 1
ATOM 733 C CA . LEU A 1 91 ? -3.242 -0.876 1.357 1.00 94.75 91 LEU A CA 1
ATOM 734 C C . LEU A 1 91 ? -1.773 -0.776 1.772 1.00 94.75 91 LEU A C 1
ATOM 736 O O . LEU A 1 91 ? -1.451 -0.874 2.957 1.00 94.75 91 LEU A O 1
ATOM 740 N N . LEU A 1 92 ? -0.872 -0.539 0.816 1.00 93.69 92 LEU A N 1
ATOM 741 C CA . LEU A 1 92 ? 0.540 -0.327 1.126 1.00 93.69 92 LEU A CA 1
ATOM 742 C C . LEU A 1 92 ? 0.765 0.933 1.959 1.00 93.69 92 LEU A C 1
ATOM 744 O O . LEU A 1 92 ? 1.588 0.904 2.873 1.00 93.69 92 LEU A O 1
ATOM 748 N N . GLN A 1 93 ? 0.047 2.022 1.681 1.00 94.12 93 GLN A N 1
ATOM 749 C CA . GLN A 1 93 ? 0.140 3.228 2.504 1.00 94.12 93 GLN A CA 1
ATOM 750 C C . GLN A 1 93 ? -0.388 2.983 3.916 1.00 94.12 93 GLN A C 1
ATOM 752 O O . GLN A 1 93 ? 0.288 3.332 4.881 1.00 94.12 93 GLN A O 1
ATOM 757 N N . LEU A 1 94 ? -1.524 2.298 4.063 1.00 93.88 94 LEU A N 1
ATOM 758 C CA . LEU A 1 94 ? -2.061 1.905 5.369 1.00 93.88 94 LEU A CA 1
ATOM 759 C C . LEU A 1 94 ? -1.081 1.029 6.158 1.00 93.88 94 LEU A C 1
ATOM 761 O O . LEU A 1 94 ? -0.861 1.249 7.347 1.00 93.88 94 LEU A O 1
ATOM 765 N N . ALA A 1 95 ? -0.410 0.088 5.496 1.00 93.94 95 ALA A N 1
ATOM 766 C CA . ALA A 1 95 ? 0.631 -0.723 6.122 1.00 93.94 95 ALA A CA 1
ATOM 767 C C . ALA A 1 95 ? 1.863 0.096 6.563 1.00 93.94 95 ALA A C 1
ATOM 769 O O . ALA A 1 95 ? 2.691 -0.403 7.325 1.00 93.94 95 ALA A O 1
ATOM 770 N N . ARG A 1 96 ? 2.024 1.340 6.096 1.00 91.69 96 ARG A N 1
ATOM 771 C CA . ARG A 1 96 ? 3.116 2.243 6.493 1.00 91.69 96 ARG A CA 1
ATOM 772 C C . ARG A 1 96 ? 2.728 3.198 7.621 1.00 91.69 96 ARG A C 1
ATOM 774 O O . ARG A 1 96 ? 3.630 3.741 8.249 1.00 91.69 96 ARG A O 1
ATOM 781 N N . THR A 1 97 ? 1.439 3.388 7.910 1.00 92.44 97 THR A N 1
ATOM 782 C CA . THR A 1 97 ? 0.993 4.335 8.949 1.00 92.44 97 THR A CA 1
ATOM 783 C C . THR A 1 97 ? 1.066 3.767 10.366 1.00 92.44 97 THR A C 1
ATOM 785 O O . THR A 1 97 ? 1.300 4.514 11.311 1.00 92.44 97 THR A O 1
ATOM 788 N N . SER A 1 98 ? 0.886 2.453 10.546 1.00 90.31 98 SER A N 1
ATOM 789 C CA . SER A 1 98 ? 0.859 1.814 11.868 1.00 90.31 98 SER A CA 1
ATOM 790 C C . SER A 1 98 ? 1.556 0.461 11.870 1.00 90.31 98 SER A C 1
ATOM 792 O O . SER A 1 98 ? 1.332 -0.367 10.989 1.00 90.31 98 SER A O 1
ATOM 794 N N . LYS A 1 99 ? 2.339 0.184 12.922 1.00 92.00 99 LYS A N 1
ATOM 795 C CA . LYS A 1 99 ? 2.994 -1.122 13.126 1.00 92.00 99 LYS A CA 1
ATOM 796 C C . LYS A 1 99 ? 1.982 -2.273 13.209 1.00 92.00 99 LYS A C 1
ATOM 798 O O . LYS A 1 99 ? 2.255 -3.350 12.691 1.00 92.00 99 LYS A O 1
ATOM 803 N N . LYS A 1 100 ? 0.810 -2.033 13.813 1.00 91.25 100 LYS A N 1
ATOM 804 C CA . LYS A 1 100 ? -0.266 -3.032 13.934 1.00 91.25 100 LYS A CA 1
ATOM 805 C C . LYS A 1 100 ? -0.927 -3.309 12.584 1.00 91.25 100 LYS A C 1
ATOM 807 O O . LYS A 1 100 ? -1.147 -4.459 12.231 1.00 91.25 100 LYS A O 1
ATOM 812 N N . LEU A 1 101 ? -1.200 -2.264 11.800 1.00 92.56 101 LEU A N 1
ATOM 813 C CA . LEU A 1 101 ? -1.726 -2.441 10.442 1.00 92.56 101 LEU A CA 1
ATOM 814 C C . LEU A 1 101 ? -0.704 -3.139 9.549 1.00 92.56 101 LEU A C 1
ATOM 816 O O . LEU A 1 101 ? -1.070 -4.025 8.788 1.00 92.56 101 LEU A O 1
ATOM 820 N N . ARG A 1 102 ? 0.583 -2.805 9.691 1.00 94.62 102 ARG A N 1
ATOM 821 C CA . ARG A 1 102 ? 1.671 -3.467 8.972 1.00 94.62 102 ARG A CA 1
ATOM 822 C C . ARG A 1 102 ? 1.707 -4.970 9.228 1.00 94.62 102 ARG A C 1
ATOM 824 O O . ARG A 1 102 ? 1.798 -5.727 8.267 1.00 94.62 102 ARG A O 1
ATOM 831 N N . SER A 1 103 ? 1.656 -5.400 10.491 1.00 94.44 103 SER A N 1
ATOM 832 C CA . SER A 1 103 ? 1.723 -6.829 10.829 1.00 94.44 103 SER A CA 1
ATOM 833 C C . SER A 1 103 ? 0.521 -7.606 10.293 1.00 94.44 103 SER A C 1
ATOM 835 O O . SER A 1 103 ? 0.675 -8.748 9.875 1.00 94.44 103 SER A O 1
ATOM 837 N N . ILE A 1 104 ? -0.654 -6.976 10.248 1.00 93.81 104 ILE A N 1
ATOM 838 C CA . ILE A 1 104 ? -1.885 -7.571 9.720 1.00 93.81 104 ILE A CA 1
ATOM 839 C C . ILE A 1 104 ? -1.867 -7.615 8.183 1.00 93.81 104 ILE A C 1
ATOM 841 O O . ILE A 1 104 ? -2.043 -8.673 7.580 1.00 93.81 104 ILE A O 1
ATOM 845 N N . LEU A 1 105 ? -1.630 -6.474 7.532 1.00 94.81 105 LEU A N 1
ATOM 846 C CA . LEU A 1 105 ? -1.718 -6.333 6.077 1.00 94.81 105 LEU A CA 1
ATOM 847 C C . LEU A 1 105 ? -0.570 -7.023 5.338 1.00 94.81 105 LEU A C 1
ATOM 849 O O . LEU A 1 105 ? -0.750 -7.399 4.192 1.00 94.81 105 LEU A O 1
ATOM 853 N N . LEU A 1 106 ? 0.602 -7.206 5.948 1.00 93.31 106 LEU A N 1
ATOM 854 C CA . LEU A 1 106 ? 1.714 -7.928 5.311 1.00 93.31 106 LEU A CA 1
ATOM 855 C C . LEU A 1 106 ? 1.791 -9.408 5.719 1.00 93.31 106 LEU A C 1
ATOM 857 O O . LEU A 1 106 ? 2.714 -10.109 5.307 1.00 93.31 106 LEU A O 1
ATOM 861 N N . SER A 1 107 ? 0.835 -9.891 6.515 1.00 93.00 107 SER A N 1
ATOM 862 C CA . SER A 1 107 ? 0.703 -11.311 6.847 1.00 93.00 107 SER A CA 1
ATOM 863 C C . SER A 1 107 ? 0.203 -12.123 5.648 1.00 93.00 107 SER A C 1
ATOM 865 O O . SER A 1 107 ? -0.554 -11.640 4.808 1.00 93.00 107 SER A O 1
ATOM 867 N N . LYS A 1 108 ? 0.545 -13.416 5.608 1.00 89.12 108 LYS A N 1
ATOM 868 C CA . LYS A 1 108 ? -0.003 -14.362 4.620 1.00 89.12 108 LYS A CA 1
ATOM 869 C C . LYS A 1 108 ? -1.526 -14.524 4.741 1.00 89.12 108 LYS A C 1
ATOM 871 O O . LYS A 1 108 ? -2.175 -14.843 3.748 1.00 89.12 108 LYS A O 1
ATOM 876 N N . SER A 1 109 ? -2.095 -14.281 5.927 1.00 89.56 109 SER A N 1
ATOM 877 C CA . SER A 1 109 ? -3.534 -14.423 6.195 1.00 89.56 109 SER A CA 1
ATOM 878 C C . SER A 1 109 ? -4.403 -13.434 5.415 1.00 89.56 109 SER A C 1
ATOM 880 O O . SER A 1 109 ? -5.559 -13.729 5.139 1.00 89.56 109 SER A O 1
ATOM 882 N N . THR A 1 110 ? -3.856 -12.286 5.009 1.00 92.62 110 THR A N 1
ATOM 883 C CA . THR A 1 110 ? -4.597 -11.241 4.287 1.00 92.62 110 THR A CA 1
ATOM 884 C C . THR A 1 110 ? -4.424 -11.327 2.767 1.00 92.62 110 THR A C 1
ATOM 886 O O . THR A 1 110 ? -4.819 -10.416 2.044 1.00 92.62 110 THR A O 1
ATOM 889 N N . LYS A 1 111 ? -3.891 -12.441 2.235 1.00 92.19 111 LYS A N 1
ATOM 890 C CA . LYS A 1 111 ? -3.692 -12.649 0.786 1.00 92.19 111 LYS A CA 1
ATOM 891 C C . LYS A 1 111 ? -4.984 -12.490 -0.029 1.00 92.19 111 LYS A C 1
ATOM 893 O O . LYS A 1 111 ? -4.935 -11.963 -1.137 1.00 92.19 111 LYS A O 1
ATOM 898 N N . SER A 1 112 ? -6.126 -12.922 0.506 1.00 92.88 112 SER A N 1
ATOM 899 C CA . SER A 1 112 ? -7.444 -12.748 -0.127 1.00 92.88 112 SER A CA 1
ATOM 900 C C . SER A 1 112 ? -7.819 -11.272 -0.288 1.00 92.88 112 SER A C 1
ATOM 902 O O . SER A 1 112 ? -8.278 -10.873 -1.354 1.00 92.88 112 SER A O 1
ATOM 904 N N . ILE A 1 113 ? -7.539 -10.453 0.727 1.00 95.25 113 ILE A N 1
ATOM 905 C CA . ILE A 1 113 ? -7.786 -9.006 0.718 1.00 95.25 113 ILE A CA 1
ATOM 906 C C . ILE A 1 113 ? -6.961 -8.337 -0.380 1.00 95.25 113 ILE A C 1
ATOM 908 O O . ILE A 1 113 ? -7.487 -7.554 -1.164 1.00 95.25 113 ILE A O 1
ATOM 912 N N . TRP A 1 114 ? -5.678 -8.688 -0.493 1.00 94.00 114 TRP A N 1
ATOM 913 C CA . TRP A 1 114 ? -4.829 -8.155 -1.558 1.00 94.00 114 TRP A CA 1
ATOM 914 C C . TRP A 1 114 ? -5.294 -8.557 -2.956 1.00 94.00 114 TRP A C 1
ATOM 916 O O . TRP A 1 114 ? -5.249 -7.734 -3.869 1.00 94.00 114 TRP A O 1
ATOM 926 N N . ARG A 1 115 ? -5.764 -9.799 -3.125 1.00 91.25 115 ARG A N 1
ATOM 927 C CA . ARG A 1 115 ? -6.352 -10.263 -4.389 1.00 91.25 115 ARG A CA 1
ATOM 928 C C . ARG A 1 115 ? -7.581 -9.435 -4.767 1.00 91.25 115 ARG A C 1
ATOM 930 O O . ARG A 1 115 ? -7.652 -8.975 -5.903 1.00 91.25 115 ARG A O 1
ATOM 937 N N . ALA A 1 116 ? -8.486 -9.192 -3.817 1.00 92.62 116 ALA A N 1
ATOM 938 C CA . ALA A 1 116 ? -9.662 -8.344 -4.023 1.00 92.62 116 ALA A CA 1
ATOM 939 C C . ALA A 1 116 ? -9.272 -6.891 -4.356 1.00 92.62 116 ALA A C 1
ATOM 941 O O . ALA A 1 116 ? -9.741 -6.308 -5.335 1.00 92.62 116 ALA A O 1
ATOM 942 N N . ALA A 1 117 ? -8.311 -6.328 -3.622 1.00 92.25 117 ALA A N 1
ATOM 943 C CA . ALA A 1 117 ? -7.803 -4.991 -3.904 1.00 92.25 117 ALA A CA 1
ATOM 944 C C . ALA A 1 117 ? -7.176 -4.891 -5.305 1.00 92.25 117 ALA A C 1
ATOM 946 O O . ALA A 1 117 ? -7.353 -3.894 -6.008 1.00 92.25 117 ALA A O 1
ATOM 947 N N . ARG A 1 118 ? -6.463 -5.933 -5.753 1.00 88.25 118 ARG A N 1
ATOM 948 C CA . ARG A 1 118 ? -5.891 -5.998 -7.105 1.00 88.25 118 ARG A CA 1
ATOM 949 C C . ARG A 1 118 ? -6.977 -6.032 -8.182 1.00 88.25 118 ARG A C 1
ATOM 951 O O . ARG A 1 118 ? -6.830 -5.322 -9.180 1.00 88.25 118 ARG A O 1
ATOM 958 N N . SER A 1 119 ? -8.076 -6.763 -7.975 1.00 88.00 119 SER A N 1
ATOM 959 C CA . SER A 1 119 ? -9.201 -6.768 -8.924 1.00 88.00 119 SER A CA 1
ATOM 960 C C . SER A 1 119 ? -9.889 -5.407 -9.068 1.00 88.00 119 SER A C 1
ATOM 962 O O . SER A 1 119 ? -10.399 -5.116 -10.144 1.00 88.00 119 SER A O 1
ATOM 964 N N . ASN A 1 120 ? -9.817 -4.520 -8.068 1.00 88.00 120 ASN A N 1
ATOM 965 C CA . ASN A 1 120 ? -10.399 -3.170 -8.160 1.00 88.00 120 ASN A CA 1
ATOM 966 C C . ASN A 1 120 ? -9.661 -2.242 -9.140 1.00 88.00 120 ASN A C 1
ATOM 968 O O . ASN A 1 120 ? -10.195 -1.214 -9.562 1.00 88.00 120 ASN A O 1
ATOM 972 N N . VAL A 1 121 ? -8.403 -2.555 -9.468 1.00 79.44 121 VAL A N 1
ATOM 973 C CA . VAL A 1 121 ? -7.533 -1.684 -10.275 1.00 79.44 121 VAL A CA 1
ATOM 974 C C . VAL A 1 121 ? -7.266 -2.254 -11.662 1.00 79.44 121 VAL A C 1
ATOM 976 O O . VAL A 1 121 ? -7.132 -1.484 -12.614 1.00 79.44 121 VAL A O 1
ATOM 979 N N . TRP A 1 122 ? -7.245 -3.581 -11.790 1.00 69.19 122 TRP A N 1
ATOM 980 C CA . TRP A 1 122 ? -6.985 -4.286 -13.045 1.00 69.19 122 TRP A CA 1
ATOM 981 C C . TRP A 1 122 ? -7.787 -3.771 -14.257 1.00 69.19 122 TRP A C 1
ATOM 983 O O . TRP A 1 122 ? -7.173 -3.533 -15.299 1.00 69.19 122 TRP A O 1
ATOM 993 N N . PRO A 1 123 ? -9.097 -3.462 -14.144 1.00 61.53 123 PRO A N 1
ATOM 994 C CA . PRO A 1 123 ? -9.882 -2.995 -15.288 1.00 61.53 123 PRO A CA 1
ATOM 995 C C . PRO A 1 123 ? -9.393 -1.669 -15.887 1.00 61.53 123 PRO A C 1
ATOM 997 O O . PRO A 1 123 ? -9.637 -1.405 -17.057 1.00 61.53 123 PRO A O 1
ATOM 1000 N N . ARG A 1 124 ? -8.685 -0.825 -15.116 1.00 60.22 124 ARG A N 1
ATOM 1001 C CA . ARG A 1 124 ? -8.171 0.466 -15.616 1.00 60.22 124 ARG A CA 1
ATOM 1002 C C . ARG A 1 124 ? -6.864 0.354 -16.390 1.00 60.22 124 ARG A C 1
ATOM 1004 O O . ARG A 1 124 ? -6.540 1.273 -17.134 1.00 60.22 124 ARG A O 1
ATOM 1011 N N . TYR A 1 125 ? -6.100 -0.712 -16.171 1.00 62.06 125 TYR A N 1
ATOM 1012 C CA . TYR A 1 125 ? -4.806 -0.917 -16.824 1.00 62.06 125 TYR A CA 1
ATOM 1013 C C . TYR A 1 125 ? -4.904 -1.880 -18.022 1.00 62.06 125 TYR A C 1
ATOM 1015 O O . TYR A 1 125 ? -3.953 -1.965 -18.796 1.00 62.06 125 TYR A O 1
ATOM 1023 N N . GLY A 1 126 ? -6.048 -2.545 -18.233 1.00 62.00 126 GLY A N 1
ATOM 1024 C CA . GLY A 1 126 ? -6.268 -3.458 -19.364 1.00 62.00 126 GLY A CA 1
ATOM 1025 C C . GLY A 1 126 ? -5.228 -4.585 -19.434 1.00 62.00 126 GLY A C 1
ATOM 1026 O O . GLY A 1 126 ? -4.618 -4.934 -18.423 1.00 62.00 126 GLY A O 1
ATOM 1027 N N . ASP A 1 127 ? -4.964 -5.093 -20.642 1.00 57.75 127 ASP A N 1
ATOM 1028 C CA . ASP A 1 127 ? -3.966 -6.146 -20.925 1.00 57.75 127 ASP A CA 1
ATOM 1029 C C . ASP A 1 127 ? -2.507 -5.743 -20.616 1.00 57.75 1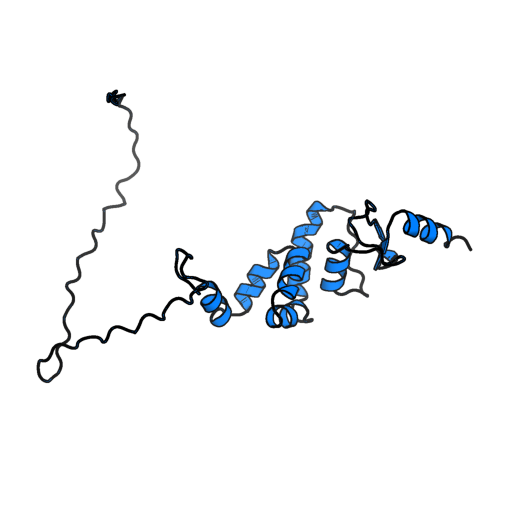27 ASP A C 1
ATOM 1031 O O . ASP A 1 127 ? -1.581 -6.535 -20.783 1.00 57.75 127 ASP A O 1
ATOM 1035 N N . SER A 1 128 ? -2.261 -4.504 -20.169 1.00 60.56 128 SER A N 1
ATOM 1036 C CA . SER A 1 128 ? -0.906 -4.002 -19.899 1.00 60.56 128 SER A CA 1
ATOM 1037 C C . SER A 1 128 ? -0.347 -4.407 -18.532 1.00 60.56 128 SER A C 1
ATOM 1039 O O . SER A 1 128 ? 0.852 -4.242 -18.275 1.00 60.56 128 SER A O 1
ATOM 1041 N N . MET A 1 129 ? -1.195 -4.930 -17.645 1.00 68.06 129 MET A N 1
ATOM 1042 C CA . MET A 1 129 ? -0.781 -5.406 -16.333 1.00 68.06 129 MET A CA 1
ATOM 1043 C C . MET A 1 129 ? -0.548 -6.926 -16.409 1.00 68.06 129 MET A C 1
ATOM 1045 O O . MET A 1 129 ? -1.467 -7.655 -16.762 1.00 68.06 129 MET A O 1
ATOM 1049 N N . PRO A 1 130 ? 0.655 -7.449 -16.117 1.00 71.56 130 PRO A N 1
ATOM 1050 C CA . PRO A 1 130 ? 0.899 -8.889 -16.141 1.00 71.56 130 PRO A CA 1
ATOM 1051 C C . PRO A 1 130 ? 0.364 -9.556 -14.883 1.00 71.56 130 PRO A C 1
ATOM 1053 O O . PRO A 1 130 ? 0.305 -8.940 -13.820 1.00 71.56 130 PRO A O 1
ATOM 1056 N N . LEU A 1 131 ? -0.020 -10.826 -14.990 1.00 75.81 131 LEU A N 1
ATOM 1057 C CA . LEU A 1 131 ? -0.481 -11.605 -13.841 1.00 75.81 131 LEU A CA 1
ATOM 1058 C C . LEU A 1 131 ? 0.582 -11.618 -12.734 1.00 75.81 131 LEU A C 1
ATOM 1060 O O . LEU A 1 131 ? 1.775 -11.493 -13.012 1.00 75.81 131 LEU A O 1
ATOM 1064 N N . LEU A 1 132 ? 0.139 -11.746 -11.478 1.00 82.69 132 LEU A N 1
ATOM 1065 C CA . LEU A 1 132 ? 1.046 -11.883 -10.339 1.00 82.69 132 LEU A CA 1
ATOM 1066 C C . LEU A 1 132 ? 1.963 -13.096 -10.584 1.00 82.69 132 LEU A C 1
ATOM 1068 O O . LEU A 1 132 ? 1.436 -14.205 -10.672 1.00 82.69 132 LEU A O 1
ATOM 1072 N N . PRO A 1 133 ? 3.290 -12.911 -10.677 1.00 81.50 133 PRO A N 1
ATOM 1073 C CA . PRO A 1 133 ? 4.225 -14.025 -10.786 1.00 81.50 133 PRO A CA 1
ATOM 1074 C C . PRO A 1 133 ? 4.204 -14.891 -9.520 1.00 81.50 133 PRO A C 1
ATOM 1076 O O . PRO A 1 133 ? 4.083 -14.354 -8.416 1.00 81.50 133 PRO A O 1
ATOM 1079 N N . ASP A 1 134 ? 4.373 -16.208 -9.656 1.00 81.88 134 ASP A N 1
ATOM 1080 C CA . ASP A 1 134 ? 4.348 -17.140 -8.514 1.00 81.88 134 ASP A CA 1
ATOM 1081 C C . ASP A 1 134 ? 5.472 -16.883 -7.495 1.00 81.88 134 ASP A C 1
ATOM 1083 O O . ASP A 1 134 ? 5.321 -17.176 -6.308 1.00 81.88 134 ASP A O 1
ATOM 1087 N N . ASP A 1 135 ? 6.580 -16.279 -7.936 1.00 86.00 135 ASP A N 1
ATOM 1088 C CA . ASP A 1 135 ? 7.710 -15.891 -7.090 1.00 86.00 135 ASP A CA 1
ATOM 1089 C C . ASP A 1 135 ? 7.455 -14.625 -6.255 1.00 86.00 135 ASP A C 1
ATOM 1091 O O . ASP A 1 135 ? 8.277 -14.271 -5.408 1.00 86.00 135 ASP A O 1
ATOM 1095 N N . MET A 1 136 ? 6.327 -13.934 -6.461 1.00 86.25 136 MET A N 1
ATOM 1096 C CA . MET A 1 136 ? 6.069 -12.629 -5.862 1.00 86.25 136 MET A CA 1
ATOM 1097 C C . MET A 1 136 ? 4.845 -12.619 -4.944 1.00 86.25 136 MET A C 1
ATOM 1099 O O . MET A 1 136 ? 3.770 -13.134 -5.246 1.00 86.25 136 MET A O 1
ATOM 1103 N N . SER A 1 137 ? 4.986 -11.944 -3.803 1.00 89.31 137 SER A N 1
ATOM 1104 C CA . SER A 1 137 ? 3.844 -11.654 -2.931 1.00 89.31 137 SER A CA 1
ATOM 1105 C C . SER A 1 137 ? 3.030 -10.460 -3.447 1.00 89.31 137 SER A C 1
ATOM 1107 O O . SER A 1 137 ? 3.580 -9.511 -4.004 1.00 89.31 137 SER A O 1
ATOM 1109 N N . GLU A 1 138 ? 1.716 -10.455 -3.202 1.00 90.25 138 GLU A N 1
ATOM 1110 C CA . GLU A 1 138 ? 0.837 -9.343 -3.604 1.00 90.25 138 GLU A CA 1
ATOM 1111 C C . GLU A 1 138 ? 1.327 -7.955 -3.115 1.00 90.25 138 GLU A C 1
ATOM 1113 O O . GLU A 1 138 ? 1.304 -7.010 -3.908 1.00 90.25 138 GLU A O 1
ATOM 1118 N N . PRO A 1 139 ? 1.850 -7.784 -1.877 1.00 90.81 139 PRO A N 1
ATOM 1119 C CA . PRO A 1 139 ? 2.386 -6.492 -1.442 1.00 90.81 139 PRO A CA 1
ATOM 1120 C C . PRO A 1 139 ? 3.647 -6.062 -2.204 1.00 90.81 139 PRO A C 1
ATOM 1122 O O . PRO A 1 139 ? 3.816 -4.876 -2.487 1.00 90.81 139 PRO A O 1
ATOM 1125 N N . GLN A 1 140 ? 4.540 -6.999 -2.547 1.00 89.81 140 GLN A N 1
ATOM 1126 C CA . GLN A 1 140 ? 5.728 -6.701 -3.361 1.00 89.81 140 GLN A CA 1
ATOM 1127 C C . GLN A 1 140 ? 5.323 -6.282 -4.772 1.00 89.81 140 GLN A C 1
ATOM 1129 O O . GLN A 1 140 ? 5.840 -5.298 -5.300 1.00 89.81 140 GLN A O 1
ATOM 1134 N N . TYR A 1 141 ? 4.346 -6.982 -5.342 1.00 88.50 141 TYR A N 1
ATOM 1135 C CA . TYR A 1 141 ? 3.791 -6.665 -6.648 1.00 88.50 141 TYR A CA 1
ATOM 1136 C C . TYR A 1 141 ? 3.150 -5.278 -6.669 1.00 88.50 141 TYR A C 1
ATOM 1138 O O . TYR A 1 141 ? 3.453 -4.464 -7.541 1.00 88.50 141 TYR A O 1
ATOM 1146 N N . ALA A 1 142 ? 2.341 -4.956 -5.657 1.00 89.75 142 ALA A N 1
ATOM 1147 C CA . ALA A 1 142 ? 1.771 -3.625 -5.483 1.00 89.75 142 ALA A CA 1
ATOM 1148 C C . ALA A 1 142 ? 2.858 -2.549 -5.313 1.00 89.75 142 ALA A C 1
ATOM 1150 O O . ALA A 1 142 ? 2.739 -1.450 -5.858 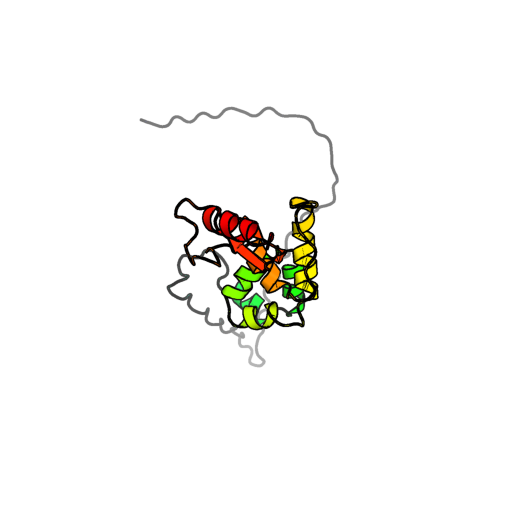1.00 89.75 142 ALA A O 1
ATOM 1151 N N . HIS A 1 143 ? 3.937 -2.855 -4.588 1.00 89.19 143 HIS A N 1
ATOM 1152 C CA . HIS A 1 143 ? 5.032 -1.911 -4.386 1.00 89.19 143 HIS A CA 1
ATOM 1153 C C . HIS A 1 143 ? 5.726 -1.609 -5.708 1.00 89.19 143 HIS A C 1
ATOM 1155 O O . HIS A 1 143 ? 5.922 -0.447 -6.056 1.00 89.19 143 HIS A O 1
ATOM 1161 N N . LEU A 1 144 ? 6.036 -2.651 -6.474 1.00 87.50 144 LEU A N 1
ATOM 1162 C CA . LEU A 1 144 ? 6.633 -2.517 -7.788 1.00 87.50 144 LEU A CA 1
ATOM 1163 C C . LEU A 1 144 ? 5.714 -1.691 -8.706 1.00 87.50 144 LEU A C 1
ATOM 1165 O O . LEU A 1 144 ? 6.137 -0.665 -9.236 1.00 87.50 144 LEU A O 1
ATOM 1169 N N . ALA A 1 145 ? 4.438 -2.066 -8.811 1.00 84.88 145 ALA A N 1
ATOM 1170 C CA . ALA A 1 145 ? 3.437 -1.409 -9.648 1.00 84.88 145 ALA A CA 1
ATOM 1171 C C . ALA A 1 145 ? 3.281 0.099 -9.376 1.00 84.88 145 ALA A C 1
ATOM 1173 O O . ALA A 1 145 ? 3.341 0.909 -10.305 1.00 84.88 145 ALA A O 1
ATOM 1174 N N . PHE A 1 146 ? 3.078 0.474 -8.109 1.00 83.56 146 PHE A N 1
ATOM 1175 C CA . PHE A 1 146 ? 2.596 1.807 -7.734 1.00 83.56 146 PHE A CA 1
ATOM 1176 C C . PHE A 1 146 ? 3.662 2.691 -7.071 1.00 83.56 146 PHE A C 1
ATOM 1178 O O . PHE A 1 146 ? 3.567 3.915 -7.138 1.00 83.56 146 PHE A O 1
ATOM 1185 N N . PHE A 1 147 ? 4.699 2.109 -6.463 1.00 82.00 147 PHE A N 1
ATOM 1186 C CA . PHE A 1 147 ? 5.673 2.828 -5.635 1.00 82.00 147 PHE A CA 1
ATOM 1187 C C . PHE A 1 147 ? 7.065 2.825 -6.243 1.00 82.00 147 PHE A C 1
ATOM 1189 O O . PHE A 1 147 ? 7.986 2.113 -5.846 1.00 82.00 147 PHE A O 1
ATOM 1196 N N . ARG A 1 148 ? 7.224 3.695 -7.232 1.00 81.31 148 ARG A N 1
ATOM 1197 C CA . ARG A 1 148 ? 8.410 3.743 -8.079 1.00 81.31 148 ARG A CA 1
ATOM 1198 C C . ARG A 1 148 ? 9.164 5.010 -7.755 1.00 81.31 148 ARG A C 1
ATOM 1200 O O . ARG A 1 148 ? 8.985 6.012 -8.430 1.00 81.31 148 ARG A O 1
ATOM 1207 N N . PHE A 1 149 ? 9.967 4.981 -6.702 1.00 83.19 149 PHE A N 1
ATOM 1208 C CA . PHE A 1 149 ? 10.658 6.181 -6.221 1.00 83.19 149 PHE A CA 1
ATOM 1209 C C . PHE A 1 149 ? 12.092 6.307 -6.717 1.00 83.19 149 PHE A C 1
ATOM 1211 O O . PHE A 1 149 ? 12.631 7.408 -6.716 1.00 83.19 149 PHE A O 1
ATOM 1218 N N . TYR A 1 150 ? 12.708 5.207 -7.140 1.00 86.94 150 TYR A N 1
ATOM 1219 C CA . TYR A 1 150 ? 14.092 5.187 -7.594 1.00 86.94 150 TYR A CA 1
ATOM 1220 C C . TYR A 1 150 ? 14.310 4.118 -8.668 1.00 86.94 150 TYR A C 1
ATOM 1222 O O . TYR A 1 150 ? 13.524 3.177 -8.807 1.00 86.94 150 TYR A O 1
ATOM 1230 N N . CYS A 1 151 ? 15.367 4.290 -9.457 1.00 88.56 151 CYS A N 1
ATOM 1231 C CA . CYS A 1 151 ? 15.834 3.278 -10.397 1.00 88.56 151 CYS A CA 1
ATOM 1232 C C . CYS A 1 151 ? 16.585 2.176 -9.644 1.00 88.56 151 CYS A C 1
ATOM 1234 O O . CYS A 1 151 ? 17.522 2.479 -8.920 1.00 88.56 151 CYS A O 1
ATOM 1236 N N . HIS A 1 152 ? 16.244 0.908 -9.861 1.00 88.44 152 HIS A N 1
ATOM 1237 C CA . HIS A 1 152 ? 16.924 -0.212 -9.199 1.00 88.44 152 HIS A CA 1
ATOM 1238 C C . HIS A 1 152 ? 18.381 -0.399 -9.656 1.00 88.44 152 HIS A C 1
ATOM 1240 O O . HIS A 1 152 ? 19.170 -0.967 -8.917 1.00 88.44 152 HIS A O 1
ATOM 1246 N N . ASN A 1 153 ? 18.747 0.101 -10.843 1.00 87.81 153 ASN A N 1
ATOM 1247 C CA . ASN A 1 153 ? 20.107 -0.008 -11.374 1.00 87.81 153 ASN A CA 1
ATOM 1248 C C . ASN A 1 153 ? 21.025 1.130 -10.896 1.00 87.81 153 ASN A C 1
ATOM 1250 O O . ASN A 1 153 ? 22.090 0.881 -10.353 1.00 87.81 153 ASN A O 1
ATOM 1254 N N . CYS A 1 154 ? 20.620 2.393 -11.084 1.00 88.06 154 CYS A N 1
ATOM 1255 C CA . CYS A 1 154 ? 21.455 3.548 -10.722 1.00 88.06 154 CYS A CA 1
ATOM 1256 C C . CYS A 1 154 ? 21.096 4.205 -9.382 1.00 88.06 154 CYS A C 1
ATOM 1258 O O . CYS A 1 154 ? 21.690 5.220 -9.033 1.00 88.06 154 CYS A O 1
ATOM 1260 N N . LEU A 1 155 ? 20.077 3.703 -8.674 1.00 87.50 155 LEU A N 1
ATOM 1261 C CA . LEU A 1 155 ? 19.554 4.237 -7.404 1.00 87.50 155 LEU A CA 1
ATOM 1262 C C . LEU A 1 155 ? 19.088 5.709 -7.447 1.00 87.50 155 LEU A C 1
ATOM 1264 O O . LEU A 1 155 ? 18.705 6.281 -6.427 1.00 87.50 155 LEU A O 1
ATOM 1268 N N . GLY A 1 156 ? 19.044 6.322 -8.634 1.00 83.25 156 GLY A N 1
ATOM 1269 C CA . GLY A 1 156 ? 18.583 7.695 -8.828 1.00 83.25 156 GLY A CA 1
ATOM 1270 C C . GLY A 1 156 ? 17.089 7.851 -8.534 1.00 83.25 156 GLY A C 1
ATOM 1271 O O . GLY A 1 156 ? 16.280 7.032 -8.977 1.00 83.25 156 GLY A O 1
ATOM 1272 N N . LYS A 1 157 ? 16.722 8.914 -7.807 1.00 78.75 157 LYS A N 1
ATOM 1273 C CA . LYS A 1 157 ? 15.342 9.212 -7.386 1.00 78.75 157 LYS A CA 1
ATOM 1274 C C . LYS A 1 157 ? 14.483 9.784 -8.525 1.00 78.75 157 LYS A C 1
ATOM 1276 O O . LYS A 1 157 ? 14.969 10.532 -9.381 1.00 78.75 157 LYS A O 1
ATOM 1281 N N . GLN A 1 158 ? 13.185 9.480 -8.488 1.00 66.50 158 GLN A N 1
ATOM 1282 C CA . GLN A 1 158 ? 12.158 10.165 -9.277 1.00 66.50 158 GLN A CA 1
ATOM 1283 C C . GLN A 1 158 ? 12.056 11.630 -8.848 1.00 66.50 158 GLN A C 1
ATOM 1285 O O . GLN A 1 158 ? 12.123 11.934 -7.661 1.00 66.50 158 GLN A O 1
ATOM 1290 N N . GLY A 1 159 ? 11.937 12.529 -9.827 1.00 60.44 159 GLY A N 1
ATOM 1291 C CA . GLY A 1 159 ? 11.967 13.984 -9.621 1.00 60.44 159 GLY A CA 1
ATOM 1292 C C . GLY A 1 159 ? 13.148 14.689 -10.293 1.00 60.44 159 GLY A C 1
ATOM 1293 O O . GLY A 1 159 ? 13.087 15.886 -10.527 1.00 60.44 159 GLY A O 1
ATOM 1294 N N . SER A 1 160 ? 14.174 13.949 -10.725 1.00 60.88 160 SER A N 1
ATOM 1295 C CA . SER A 1 160 ? 15.289 14.471 -11.541 1.00 60.88 160 SER A CA 1
ATOM 1296 C C . SER A 1 160 ? 14.964 14.580 -13.047 1.00 60.88 160 SER A C 1
ATOM 1298 O O . SER A 1 160 ? 15.861 14.530 -13.884 1.00 60.88 160 SER A O 1
ATOM 1300 N N . GLY A 1 161 ? 13.677 14.633 -13.418 1.00 64.62 161 GLY A N 1
ATOM 1301 C CA . GLY A 1 161 ? 13.228 14.593 -14.821 1.00 64.62 161 GLY A CA 1
ATOM 1302 C C . GLY A 1 161 ? 13.332 13.216 -15.500 1.00 64.62 161 GLY A C 1
ATOM 1303 O O . GLY A 1 161 ? 13.175 13.110 -16.713 1.00 64.62 161 GLY A O 1
ATOM 1304 N N . ARG A 1 162 ? 13.597 12.140 -14.743 1.00 71.25 162 ARG A N 1
ATOM 1305 C CA . ARG A 1 162 ? 13.774 10.776 -15.276 1.00 71.25 162 ARG A CA 1
ATOM 1306 C C . ARG A 1 162 ? 12.565 9.882 -14.964 1.00 71.25 162 ARG A C 1
ATOM 1308 O O . ARG A 1 162 ? 12.536 9.294 -13.882 1.00 71.25 162 ARG A O 1
ATOM 1315 N N . PRO A 1 163 ? 11.595 9.717 -15.885 1.00 79.00 163 PRO A N 1
ATOM 1316 C CA . PRO A 1 163 ? 10.496 8.781 -15.674 1.00 79.00 163 PRO A CA 1
ATOM 1317 C C . PRO A 1 163 ? 11.025 7.342 -15.586 1.00 79.00 163 PRO A C 1
ATOM 1319 O O . PRO A 1 163 ? 11.868 6.919 -16.386 1.00 79.00 163 PRO A O 1
ATOM 1322 N N . LEU A 1 164 ? 10.529 6.580 -14.608 1.00 85.50 164 LEU A N 1
ATOM 1323 C CA . LEU A 1 164 ? 10.866 5.165 -14.443 1.00 85.50 164 LEU A CA 1
ATOM 1324 C C . LEU A 1 164 ? 9.902 4.270 -15.232 1.00 85.50 164 LEU A C 1
ATOM 1326 O O . LEU A 1 164 ? 8.686 4.373 -15.086 1.00 85.50 164 LEU A O 1
ATOM 1330 N N . ARG A 1 165 ? 10.454 3.336 -16.012 1.00 83.31 165 ARG A N 1
ATOM 1331 C CA . ARG A 1 165 ? 9.733 2.272 -16.731 1.00 83.31 165 ARG A CA 1
ATOM 1332 C C . ARG A 1 165 ? 9.811 0.938 -16.008 1.00 83.31 165 ARG A C 1
ATOM 1334 O O . ARG A 1 165 ? 10.684 0.740 -15.161 1.00 83.31 165 ARG A O 1
ATOM 1341 N N . MET A 1 166 ? 8.787 0.099 -16.222 1.00 82.50 166 MET A N 1
ATOM 1342 C CA . MET A 1 166 ? 8.586 -1.131 -15.443 1.00 82.50 166 MET A CA 1
ATOM 1343 C C . MET A 1 166 ? 9.066 -2.279 -16.279 1.00 82.50 166 MET A C 1
ATOM 1345 O O . MET A 1 166 ? 8.637 -2.400 -17.421 1.00 82.50 166 MET A O 1
ATOM 1349 N N . PHE A 1 167 ? 9.902 -3.112 -15.687 1.00 84.69 167 PHE A N 1
ATOM 1350 C CA . PHE A 1 167 ? 10.354 -4.335 -16.305 1.00 84.69 167 PHE A CA 1
ATOM 1351 C C . PHE A 1 167 ? 9.872 -5.488 -15.443 1.00 84.69 167 PHE A C 1
ATOM 1353 O O . PHE A 1 167 ? 10.534 -5.892 -14.490 1.00 84.69 167 PHE A O 1
ATOM 1360 N N . TRP A 1 168 ? 8.683 -5.988 -15.775 1.00 82.44 168 TRP A N 1
ATOM 1361 C CA . TRP A 1 168 ? 8.021 -7.062 -15.038 1.00 82.44 168 TRP A CA 1
ATOM 1362 C C . TRP A 1 168 ? 8.846 -8.349 -15.014 1.00 82.44 168 TRP A C 1
ATOM 1364 O O . TRP A 1 168 ? 9.007 -8.938 -13.950 1.00 82.44 168 TRP A O 1
ATOM 1374 N N . ALA A 1 169 ? 9.468 -8.706 -16.142 1.00 82.81 169 ALA A N 1
ATOM 1375 C CA . ALA A 1 169 ? 10.373 -9.853 -16.241 1.00 82.81 169 ALA A CA 1
ATOM 1376 C C . ALA A 1 169 ? 11.547 -9.777 -15.247 1.00 82.81 169 ALA A C 1
ATOM 1378 O O . ALA A 1 169 ? 11.959 -10.788 -14.687 1.00 82.81 169 ALA A O 1
ATOM 1379 N N . PHE A 1 170 ? 12.044 -8.572 -14.963 1.00 83.25 170 PHE A N 1
ATOM 1380 C CA . PHE A 1 170 ? 13.162 -8.348 -14.043 1.00 83.25 170 PHE A CA 1
ATOM 1381 C C . PHE A 1 170 ? 12.719 -7.893 -12.647 1.00 83.25 170 PHE A C 1
ATOM 1383 O O . PHE A 1 170 ? 13.561 -7.596 -11.806 1.00 83.25 170 PHE A O 1
ATOM 1390 N N . ARG A 1 171 ? 11.404 -7.816 -12.387 1.00 86.19 171 ARG A N 1
ATOM 1391 C CA . ARG A 1 171 ? 10.820 -7.340 -11.122 1.00 86.19 171 ARG A CA 1
ATOM 1392 C C . ARG A 1 171 ? 11.373 -5.973 -10.682 1.00 86.19 171 ARG A C 1
ATOM 1394 O O . ARG A 1 171 ? 11.492 -5.697 -9.492 1.00 86.19 171 ARG A O 1
ATOM 1401 N N . MET A 1 172 ? 11.715 -5.107 -11.640 1.00 87.38 172 MET A N 1
ATOM 1402 C CA . MET A 1 172 ? 12.462 -3.877 -11.365 1.00 87.38 172 MET A CA 1
ATOM 1403 C C . MET A 1 172 ? 11.914 -2.660 -12.111 1.00 87.38 172 MET A C 1
ATOM 1405 O O . MET A 1 172 ? 11.370 -2.745 -13.214 1.00 87.38 172 MET A O 1
ATOM 1409 N N . SER A 1 173 ? 12.130 -1.484 -11.525 1.00 87.19 173 SER A N 1
ATOM 1410 C CA . SER A 1 173 ? 11.918 -0.195 -12.182 1.00 87.19 173 SER A CA 1
ATOM 1411 C C . SER A 1 173 ? 13.249 0.426 -12.614 1.00 87.19 173 SER A C 1
ATOM 1413 O O . SER A 1 173 ? 14.178 0.559 -11.813 1.00 87.19 173 SER A O 1
ATOM 1415 N N . CYS A 1 174 ? 13.331 0.873 -13.868 1.00 87.94 174 CYS A N 1
ATOM 1416 C CA . CYS A 1 174 ? 14.536 1.488 -14.431 1.00 87.94 174 CYS A CA 1
ATOM 1417 C C . CYS A 1 174 ? 14.246 2.826 -15.103 1.00 87.94 174 CYS A C 1
ATOM 1419 O O . CYS A 1 174 ? 13.205 3.004 -15.733 1.00 87.94 174 CYS A O 1
ATOM 1421 N N . CYS A 1 175 ? 15.183 3.773 -15.001 1.00 88.69 175 CYS A N 1
ATOM 1422 C CA . CYS A 1 175 ? 15.134 4.980 -15.823 1.00 88.69 175 CYS A CA 1
ATOM 1423 C C . CYS A 1 175 ? 15.430 4.634 -17.289 1.00 88.69 175 CYS A C 1
ATOM 1425 O O . CYS A 1 175 ? 16.030 3.598 -17.577 1.00 88.69 175 CYS A O 1
ATOM 1427 N N . ARG A 1 176 ? 15.041 5.511 -18.222 1.00 85.12 176 ARG A N 1
ATOM 1428 C CA . ARG A 1 176 ? 15.228 5.278 -19.665 1.00 85.12 176 ARG A CA 1
ATOM 1429 C C . ARG A 1 176 ? 16.681 4.957 -20.053 1.00 85.12 176 ARG A C 1
ATOM 1431 O O . ARG A 1 176 ? 16.885 4.096 -20.896 1.00 85.12 176 ARG A O 1
ATOM 1438 N N . ALA A 1 177 ? 17.660 5.595 -19.407 1.00 86.06 177 ALA A N 1
ATOM 1439 C CA . ALA A 1 177 ? 19.083 5.365 -19.670 1.00 86.06 177 ALA A CA 1
ATOM 1440 C C . ALA A 1 177 ? 19.566 3.975 -19.213 1.00 86.06 177 ALA A C 1
ATOM 1442 O O . ALA A 1 177 ? 20.311 3.31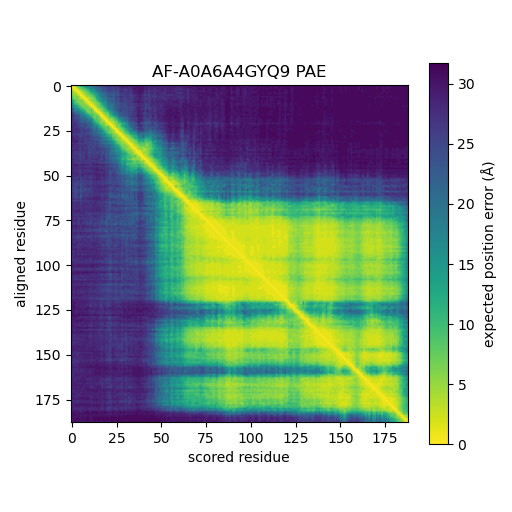3 -19.924 1.00 86.06 177 ALA A O 1
ATOM 1443 N N . CYS A 1 178 ? 19.118 3.499 -18.046 1.00 87.75 178 CYS A N 1
ATOM 1444 C CA . CYS A 1 178 ? 19.455 2.144 -17.594 1.00 87.75 178 CYS A CA 1
ATOM 1445 C C . CYS A 1 178 ? 18.678 1.082 -18.379 1.00 87.75 178 CYS A C 1
ATOM 1447 O O . CYS A 1 178 ? 19.204 0.017 -18.668 1.00 87.75 178 CYS A O 1
ATOM 1449 N N . ALA A 1 179 ? 17.440 1.384 -18.774 1.00 86.75 179 ALA A N 1
ATOM 1450 C CA . ALA A 1 179 ? 16.628 0.494 -19.594 1.00 86.75 179 ALA A CA 1
ATOM 1451 C C . ALA A 1 179 ? 17.279 0.167 -20.948 1.00 86.75 179 ALA A C 1
ATOM 1453 O O . ALA A 1 179 ? 17.248 -0.985 -21.370 1.00 86.75 179 ALA A O 1
ATOM 1454 N N . SER A 1 180 ? 17.882 1.154 -21.622 1.00 83.44 180 SER A N 1
ATOM 1455 C CA . SER A 1 180 ? 18.561 0.913 -22.902 1.00 83.44 180 SER A CA 1
ATOM 1456 C C . SER A 1 180 ? 19.769 -0.011 -22.765 1.00 83.44 180 SER A C 1
ATOM 1458 O O . SER A 1 180 ? 20.016 -0.792 -23.670 1.00 83.44 180 SER A O 1
ATOM 1460 N N . GLN A 1 181 ? 20.474 0.032 -21.631 1.00 80.75 181 GLN A N 1
ATOM 1461 C CA . GLN A 1 181 ? 21.628 -0.837 -21.367 1.00 80.75 181 GLN A CA 1
ATOM 1462 C C . GLN A 1 181 ? 21.212 -2.287 -21.073 1.00 80.75 181 GLN A C 1
ATOM 1464 O O . GLN A 1 181 ? 21.917 -3.221 -21.443 1.00 80.75 181 GLN A O 1
ATOM 1469 N N . LEU A 1 182 ? 20.049 -2.482 -20.439 1.00 74.00 182 LEU A N 1
ATOM 1470 C CA . LEU A 1 182 ? 19.527 -3.813 -20.115 1.00 74.00 182 LEU A CA 1
ATOM 1471 C C . LEU A 1 182 ? 19.035 -4.568 -21.360 1.00 74.00 182 LEU A C 1
ATOM 1473 O O . LEU A 1 182 ? 19.258 -5.769 -21.473 1.00 74.00 182 LEU A O 1
ATOM 1477 N N . ASN A 1 183 ? 18.425 -3.874 -22.327 1.00 63.88 183 ASN A N 1
ATOM 1478 C CA . ASN A 1 183 ? 17.957 -4.507 -23.567 1.00 63.88 183 ASN A CA 1
ATOM 1479 C C . ASN A 1 183 ? 19.099 -4.903 -24.519 1.00 63.88 183 ASN A C 1
ATOM 1481 O O . ASN A 1 183 ? 18.929 -5.809 -25.328 1.00 63.88 183 ASN A O 1
ATOM 1485 N N . THR A 1 184 ? 20.263 -4.254 -24.431 1.00 59.78 184 THR A N 1
ATOM 1486 C CA . THR A 1 184 ? 21.422 -4.551 -25.292 1.00 59.78 184 THR A CA 1
ATOM 1487 C C . THR A 1 184 ? 22.257 -5.747 -24.823 1.00 59.78 184 THR A C 1
ATOM 1489 O O . THR A 1 184 ? 23.163 -6.161 -25.538 1.00 59.78 184 THR A O 1
ATOM 1492 N N . GLY A 1 185 ? 21.967 -6.311 -23.644 1.00 52.31 185 GLY A N 1
ATOM 1493 C CA . GLY A 1 185 ? 22.690 -7.457 -23.078 1.00 52.31 185 GLY A CA 1
ATOM 1494 C C . GLY A 1 185 ? 22.091 -8.835 -23.381 1.00 52.31 185 GLY A C 1
ATOM 1495 O O . GLY A 1 185 ? 22.694 -9.828 -23.005 1.00 52.31 185 GLY A O 1
ATOM 1496 N N . SER A 1 186 ? 20.928 -8.918 -24.044 1.00 46.44 186 SER A N 1
ATOM 1497 C CA . SER A 1 186 ? 20.234 -10.193 -24.328 1.00 46.44 186 SER A CA 1
ATOM 1498 C C . SER A 1 186 ? 20.574 -10.810 -25.699 1.00 46.44 186 SER A C 1
ATOM 1500 O O . SER A 1 186 ? 19.916 -11.758 -26.120 1.00 46.44 186 SER A O 1
ATOM 1502 N N . LEU A 1 187 ? 21.577 -10.273 -26.401 1.00 38.72 187 LEU A N 1
ATOM 1503 C CA . LEU A 1 187 ? 22.154 -10.830 -27.632 1.00 38.72 187 LEU A CA 1
ATOM 1504 C C . LEU A 1 187 ? 23.651 -11.079 -27.416 1.00 38.72 187 LEU A C 1
ATOM 1506 O O . LEU A 1 187 ? 24.498 -10.395 -27.995 1.00 38.72 187 LEU A O 1
ATOM 1510 N N . ARG A 1 188 ? 23.977 -12.013 -26.526 1.00 33.03 188 ARG A N 1
ATOM 1511 C CA . ARG A 1 188 ? 25.270 -12.694 -26.499 1.00 33.03 188 ARG A CA 1
ATOM 1512 C C . ARG A 1 188 ? 25.167 -13.997 -25.729 1.00 33.03 188 ARG A C 1
ATOM 1514 O O . ARG A 1 188 ? 24.470 -13.992 -24.693 1.00 33.03 188 ARG A O 1
#

Mean predicted aligned error: 17.17 Å

Sequence (188 aa):
MTRRSVRLESKQNGTDGLDESYFVALPHFRARKEKLDEDGQVQVRKRAKKRAIPPEFKNVKGPFGVLETLGKNAPLDIFFEIFTYLKPADLLQLARTSKKLRSILLSKSTKSIWRAARSNVWPRYGDSMPLLPDDMSEPQYAHLAFFRFYCHNCLGKQGSGRPLRMFWAFRMSCCRACASQLNTGSLR

Solvent-accessible surface area (backbone atoms only — not comparable to full-atom values): 12428 Å² total; per-residue (Å²): 141,81,87,78,87,84,87,82,83,89,84,89,89,82,88,84,90,82,78,98,79,75,79,81,78,70,78,76,82,74,76,80,78,80,56,60,46,99,86,70,44,75,69,76,78,78,76,77,80,76,78,78,74,56,82,93,48,72,83,60,85,70,81,78,61,52,68,59,51,44,72,70,70,53,65,67,65,61,54,50,56,56,48,31,78,32,45,45,59,53,53,56,52,49,33,69,75,33,75,71,45,24,60,50,66,74,32,81,86,35,51,65,36,49,52,41,5,44,60,72,48,46,78,82,54,50,93,76,59,76,77,85,53,92,92,54,52,66,70,58,49,31,38,64,75,67,60,72,55,43,18,72,83,79,63,50,56,57,82,77,84,49,68,70,45,80,38,75,96,74,74,40,36,28,28,66,75,57,45,58,59,62,68,66,61,78,82,119

Secondary structure (DSSP, 8-state):
-------------------S---------------B-TTS-B---PPP-PPPPPGGGTT--S-TTHHHHHHHHS-HHHHHHHHHTS-HHHHHHHHHH-HHHHHHHTSGGGHHHHHHHHHTTHHHHGGGSPPPPTTS-HHHHHHHHH---B-TTT-PBTTSS-PEEEETTTTEEEEHHHHHHHHTTS--